Protein AF-A0A7V8QHH5-F1 (afdb_monomer_lite)

Sequence (275 aa):
MIPKSGTSSRGKEYTSGHFNGEALGFSLLLITAFALVFVIGILLLYMTIFWAPISRDQELWAQFGDFFGGTVNPVLTFLTLVALMITISIQSKELSHTTDEMRDARIAQQQQLQELQAQREAQNTREKRSLTIDMLDRWTSAQMRAHRTTAWDYLYARLLSYESSHRATVNLDVFRREEKKTFEHFAEVCHFFSDVNKLLDEDLIDHQLFQTLFRDSVYPWFRLFEDINVGDVPSAGQPAQREYEERVKRWYETKVFSLKKHFKVDPLDLSQTRT

Structure (mmCIF, N/CA/C/O backbone):
data_AF-A0A7V8QHH5-F1
#
_entry.id   AF-A0A7V8QHH5-F1
#
loop_
_atom_site.group_PDB
_atom_site.id
_atom_site.type_symbol
_atom_site.label_atom_id
_atom_site.label_alt_id
_atom_site.label_comp_id
_atom_site.label_asym_id
_atom_site.label_entity_id
_atom_site.label_seq_id
_atom_site.pdbx_PDB_ins_code
_atom_site.Cartn_x
_atom_site.Cartn_y
_atom_site.Cartn_z
_atom_site.occupancy
_atom_site.B_iso_or_equiv
_atom_site.auth_seq_id
_atom_site.auth_comp_id
_atom_site.auth_asym_id
_atom_site.auth_atom_id
_atom_site.pdbx_PDB_model_num
ATOM 1 N N . MET A 1 1 ? -25.209 -13.415 -7.576 1.00 38.84 1 MET A N 1
ATOM 2 C CA . MET A 1 1 ? -26.146 -14.112 -6.669 1.00 38.84 1 MET A CA 1
ATOM 3 C C . MET A 1 1 ? -25.366 -14.529 -5.435 1.00 38.84 1 MET A C 1
ATOM 5 O O . MET A 1 1 ? -24.538 -15.419 -5.534 1.00 38.84 1 MET A O 1
ATOM 9 N N . ILE A 1 2 ? -25.556 -13.827 -4.319 1.00 37.50 2 ILE A N 1
ATOM 10 C CA . ILE A 1 2 ? -24.958 -14.138 -3.012 1.00 37.50 2 ILE A CA 1
ATOM 11 C C . ILE A 1 2 ? -26.145 -14.440 -2.086 1.00 37.50 2 ILE A C 1
ATOM 13 O O . ILE A 1 2 ? -27.116 -13.675 -2.121 1.00 37.50 2 ILE A O 1
ATOM 17 N N . PRO A 1 3 ? -26.148 -15.551 -1.331 1.00 39.12 3 PRO A N 1
ATOM 18 C CA . PRO A 1 3 ? -27.303 -15.925 -0.532 1.00 39.12 3 PRO A CA 1
ATOM 19 C C . PRO A 1 3 ? -27.450 -14.971 0.659 1.00 39.12 3 PRO A C 1
ATOM 21 O O . PRO A 1 3 ? -26.501 -14.714 1.396 1.00 39.12 3 PRO A O 1
ATOM 24 N N . LYS A 1 4 ? -28.668 -14.453 0.848 1.00 45.97 4 LYS A N 1
ATOM 25 C CA . LYS A 1 4 ? -29.084 -13.755 2.067 1.00 45.97 4 LYS A CA 1
ATOM 26 C C . LYS A 1 4 ? -29.167 -14.779 3.202 1.00 45.97 4 LYS A C 1
ATOM 28 O O . LYS A 1 4 ? -30.157 -15.500 3.296 1.00 45.97 4 LYS A O 1
ATOM 33 N N . SER A 1 5 ? -28.168 -14.837 4.078 1.00 39.34 5 SER A N 1
ATOM 34 C CA . SER A 1 5 ? -28.324 -15.487 5.382 1.00 39.34 5 SER A CA 1
ATOM 35 C C . SER A 1 5 ? -29.074 -14.535 6.308 1.00 39.34 5 SER A C 1
ATOM 37 O O . SER A 1 5 ? -28.490 -13.715 7.013 1.00 39.34 5 SER A O 1
ATOM 39 N N . GLY A 1 6 ? -30.401 -14.627 6.260 1.00 43.97 6 GLY A N 1
ATOM 40 C CA . GLY A 1 6 ? -31.269 -14.118 7.308 1.00 43.97 6 GLY A CA 1
ATOM 41 C C . GLY A 1 6 ? -31.090 -14.964 8.562 1.00 43.97 6 GLY A C 1
ATOM 42 O O . GLY A 1 6 ? -31.781 -15.960 8.744 1.00 43.97 6 GLY A O 1
ATOM 43 N N . THR A 1 7 ? -30.174 -14.567 9.437 1.00 40.41 7 THR A N 1
ATOM 44 C CA . THR A 1 7 ? -30.215 -14.981 10.837 1.00 40.41 7 THR A CA 1
ATOM 45 C C . THR A 1 7 ? -30.989 -13.916 11.589 1.00 40.41 7 THR A C 1
ATOM 47 O O . THR A 1 7 ? -30.451 -12.884 11.983 1.00 40.41 7 THR A O 1
ATOM 50 N N . SER A 1 8 ? -32.287 -14.174 11.738 1.00 43.47 8 SER A N 1
ATOM 51 C CA . SER A 1 8 ? -33.130 -13.553 12.750 1.00 43.47 8 SER A CA 1
ATOM 52 C C . SER A 1 8 ? -32.525 -13.882 14.118 1.00 43.47 8 SER A C 1
ATOM 54 O O . SER A 1 8 ? -32.828 -14.914 14.717 1.00 43.47 8 SER A O 1
ATOM 56 N N . SER A 1 9 ? -31.622 -13.029 14.609 1.00 39.50 9 SER A N 1
ATOM 57 C CA . SER A 1 9 ? -31.386 -12.936 16.041 1.00 39.50 9 SER A CA 1
ATOM 58 C C . SER A 1 9 ? -32.635 -12.281 16.606 1.00 39.50 9 SER A C 1
ATOM 60 O O . SER A 1 9 ? -32.830 -11.069 16.582 1.00 39.50 9 SER A O 1
ATOM 62 N N . ARG A 1 10 ? -33.552 -13.141 17.044 1.00 39.31 10 ARG A N 1
ATOM 63 C CA . ARG A 1 10 ? -34.641 -12.804 17.947 1.00 39.31 10 ARG A CA 1
ATOM 64 C C . ARG A 1 10 ? -33.972 -12.240 19.199 1.00 39.31 10 ARG A C 1
ATOM 66 O O . ARG A 1 10 ? -33.614 -12.990 20.106 1.00 39.31 10 ARG A O 1
ATOM 73 N N . GLY A 1 11 ? -33.685 -10.938 19.167 1.00 35.66 11 GLY A N 1
ATOM 74 C CA . GLY A 1 11 ? -33.259 -10.177 20.322 1.00 35.66 11 GLY A CA 1
ATOM 75 C C . GLY A 1 11 ? -34.271 -10.497 21.396 1.00 35.66 11 GLY A C 1
ATOM 76 O O . GLY A 1 11 ? -35.469 -10.293 21.204 1.00 35.66 11 GLY A O 1
ATOM 77 N N . LYS A 1 12 ? -33.802 -11.132 22.468 1.00 39.81 12 LYS A N 1
ATOM 78 C CA . LYS A 1 12 ? -34.592 -11.230 23.681 1.00 39.81 12 LYS A CA 1
ATOM 79 C C . LYS A 1 12 ? -35.011 -9.795 23.963 1.00 39.81 12 LYS A C 1
ATOM 81 O O . LYS A 1 12 ? -34.139 -8.938 24.092 1.00 39.81 12 LYS A O 1
ATOM 86 N N . GLU A 1 13 ? -36.313 -9.531 23.963 1.00 34.44 13 GLU A N 1
ATOM 87 C CA . GLU A 1 13 ? -36.858 -8.369 24.644 1.00 34.44 13 GLU A CA 1
ATOM 88 C C . GLU A 1 13 ? -36.379 -8.506 26.085 1.00 34.44 13 GLU A C 1
ATOM 90 O O . GLU A 1 13 ? -36.984 -9.176 26.921 1.00 34.44 13 GLU A O 1
ATOM 95 N N . TYR A 1 14 ? -35.207 -7.940 26.356 1.00 39.34 14 TYR A N 1
ATOM 96 C CA . TYR A 1 14 ? -34.902 -7.444 27.668 1.00 39.34 14 TYR A CA 1
ATOM 97 C C . TYR A 1 14 ? -36.002 -6.429 27.880 1.00 39.34 14 TYR A C 1
ATOM 99 O O . TYR A 1 14 ? -35.994 -5.369 27.259 1.00 39.34 14 TYR A O 1
ATOM 107 N N . THR A 1 15 ? -37.010 -6.818 28.659 1.00 42.44 15 THR A N 1
ATOM 108 C CA . THR A 1 15 ? -37.918 -5.879 29.288 1.00 42.44 15 THR A CA 1
ATOM 109 C C . THR A 1 15 ? -37.001 -4.884 29.969 1.00 42.44 15 THR A C 1
ATOM 111 O O . THR A 1 15 ? -36.443 -5.172 31.031 1.00 42.44 15 THR A O 1
ATOM 114 N N . SER A 1 16 ? -36.742 -3.773 29.284 1.00 40.69 16 SER A N 1
ATOM 115 C CA . SER A 1 16 ? -36.128 -2.605 29.853 1.00 40.69 16 SER A CA 1
ATOM 116 C C . SER A 1 16 ? -37.065 -2.268 30.992 1.00 40.69 16 SER A C 1
ATOM 118 O O . SER A 1 16 ? -38.162 -1.745 30.802 1.00 40.69 16 SER A O 1
ATOM 120 N N . GLY A 1 17 ? -36.679 -2.678 32.200 1.00 46.09 17 GLY A N 1
ATOM 121 C CA . GLY A 1 17 ? -37.164 -2.036 33.399 1.00 46.09 17 GLY A CA 1
ATOM 122 C C . GLY A 1 17 ? -36.668 -0.616 33.255 1.00 46.09 17 GLY A C 1
ATOM 123 O O . GLY A 1 17 ? -35.554 -0.327 33.679 1.00 46.09 17 GLY A O 1
ATOM 124 N N . HIS A 1 18 ? -37.432 0.196 32.518 1.00 47.06 18 HIS A N 1
ATOM 125 C CA . HIS A 1 18 ? -37.169 1.596 32.291 1.00 47.06 18 HIS A CA 1
ATOM 126 C C . HIS A 1 18 ? -37.005 2.166 33.684 1.00 47.06 18 HIS A C 1
ATOM 128 O O . HIS A 1 18 ? -37.934 2.182 34.497 1.00 47.06 18 HIS A O 1
ATOM 134 N N . PHE A 1 19 ? -35.753 2.456 34.000 1.00 57.47 19 PHE A N 1
ATOM 135 C CA . PHE A 1 19 ? -35.379 2.877 35.318 1.00 57.47 19 PHE A CA 1
ATOM 136 C C . PHE A 1 19 ? -35.809 4.327 35.424 1.00 57.47 19 PHE A C 1
ATOM 138 O O . PHE A 1 19 ? -35.142 5.244 34.951 1.00 57.47 19 PHE A O 1
ATOM 145 N N . ASN A 1 20 ? -36.998 4.523 35.974 1.00 59.94 20 ASN A N 1
ATOM 146 C CA . ASN A 1 20 ? -37.513 5.847 36.225 1.00 59.94 20 ASN A CA 1
ATOM 147 C C . ASN A 1 20 ? -36.723 6.372 37.426 1.00 59.94 20 ASN A C 1
ATOM 149 O O . ASN A 1 20 ? -36.975 5.948 38.553 1.00 59.94 20 ASN A O 1
ATOM 153 N N . GLY A 1 21 ? -35.782 7.297 37.218 1.00 63.44 21 GLY A N 1
ATOM 154 C CA . GLY A 1 21 ? -35.183 8.060 38.326 1.00 63.44 21 GLY A CA 1
ATOM 155 C C . GLY A 1 21 ? -36.263 8.685 39.224 1.00 63.44 21 GLY A C 1
ATOM 156 O O . GLY A 1 21 ? -36.090 8.811 40.434 1.00 63.44 21 GLY A O 1
ATOM 157 N N . GLU A 1 22 ? -37.439 8.935 38.645 1.00 66.50 22 GLU A N 1
ATOM 158 C CA . GLU A 1 22 ? -38.668 9.293 39.347 1.00 66.50 22 GLU A CA 1
ATOM 159 C C . GLU A 1 22 ? -39.158 8.217 40.326 1.00 66.50 22 GLU A C 1
ATOM 161 O O . GLU A 1 22 ? -39.576 8.557 41.424 1.00 66.50 22 GLU A O 1
ATOM 166 N N . ALA A 1 23 ? -39.069 6.925 39.999 1.00 71.25 23 ALA A N 1
ATOM 167 C CA . ALA A 1 23 ? -39.462 5.836 40.896 1.00 71.25 23 ALA A CA 1
ATOM 168 C C . ALA A 1 23 ? -38.490 5.663 42.072 1.00 71.25 23 ALA A C 1
ATOM 170 O O . ALA A 1 23 ? -38.922 5.312 43.172 1.00 71.25 23 ALA A O 1
ATOM 171 N N . LEU A 1 24 ? -37.195 5.937 41.876 1.00 74.31 24 LEU A N 1
ATOM 172 C CA . LEU A 1 24 ? -36.217 5.954 42.968 1.00 74.31 24 LEU A CA 1
ATOM 173 C C . LEU A 1 24 ? -36.444 7.159 43.883 1.00 74.31 24 LEU A C 1
ATOM 175 O O . LEU A 1 24 ? -36.524 6.992 45.099 1.00 74.31 24 LEU A O 1
ATOM 179 N N . GLY A 1 25 ? -36.634 8.347 43.300 1.00 78.88 25 GLY A N 1
ATOM 180 C CA . GLY A 1 25 ? -37.021 9.546 44.041 1.00 78.88 25 GLY A CA 1
ATOM 181 C C . GLY A 1 25 ? -38.326 9.344 44.812 1.00 78.88 25 GLY A C 1
ATOM 182 O O . GLY A 1 25 ? -38.403 9.683 45.988 1.00 78.88 25 GLY A O 1
ATOM 183 N N . PHE A 1 26 ? -39.317 8.700 44.194 1.00 82.94 26 PHE A N 1
ATOM 184 C CA . PHE A 1 26 ? -40.595 8.362 44.815 1.00 82.94 26 PHE A CA 1
ATOM 185 C C . PHE A 1 26 ? -40.441 7.344 45.952 1.00 82.94 26 PHE A C 1
ATOM 187 O O . PHE A 1 26 ? -40.999 7.539 47.026 1.00 82.94 26 PHE A O 1
ATOM 194 N N . SER A 1 27 ? -39.640 6.292 45.763 1.00 82.00 27 SER A N 1
ATOM 195 C CA . SER A 1 27 ? -39.392 5.278 46.798 1.00 82.00 27 SER A CA 1
ATOM 196 C C . SER A 1 27 ? -38.665 5.868 48.007 1.00 82.00 27 SER A C 1
ATOM 198 O O . SER A 1 27 ? -39.045 5.598 49.146 1.00 82.00 27 SER A O 1
ATOM 200 N N . LEU A 1 28 ? -37.660 6.719 47.778 1.00 83.19 28 LEU A N 1
ATOM 201 C CA . LEU A 1 28 ? -36.977 7.436 48.855 1.00 83.19 28 LEU A CA 1
ATOM 202 C C . LEU A 1 28 ? -37.920 8.422 49.554 1.00 83.19 28 LEU A C 1
ATOM 204 O O . LEU A 1 28 ? -37.955 8.445 50.780 1.00 83.19 28 LEU A O 1
ATOM 208 N N . LEU A 1 29 ? -38.740 9.163 48.801 1.00 86.62 29 LEU A N 1
ATOM 209 C CA . LEU A 1 29 ? -39.737 10.086 49.350 1.00 86.62 29 LEU A CA 1
ATOM 210 C C . LEU A 1 29 ? -40.752 9.356 50.235 1.00 86.62 29 LEU A C 1
ATOM 212 O O . LEU A 1 29 ? -41.059 9.837 51.323 1.00 86.62 29 LEU A O 1
ATOM 216 N N . LEU A 1 30 ? -41.228 8.178 49.821 1.00 87.06 30 LEU A N 1
ATOM 217 C CA . LEU A 1 30 ? -42.121 7.345 50.628 1.00 87.06 30 LEU A CA 1
ATOM 218 C C . LEU A 1 30 ? -41.457 6.871 51.926 1.00 87.06 30 LEU A C 1
ATOM 220 O O . LEU A 1 30 ? -42.086 6.934 52.981 1.00 87.06 30 LEU A O 1
ATOM 224 N N . ILE A 1 31 ? -40.191 6.441 51.875 1.00 85.62 31 ILE A N 1
ATOM 225 C CA . ILE A 1 31 ? -39.430 6.039 53.069 1.00 85.62 31 ILE A CA 1
ATOM 226 C C . ILE A 1 31 ? -39.262 7.230 54.023 1.00 85.62 31 ILE A C 1
ATOM 228 O O . ILE A 1 31 ? -39.480 7.091 55.227 1.00 85.62 31 ILE A O 1
ATOM 232 N N . THR A 1 32 ? -38.927 8.412 53.499 1.00 85.56 32 THR A N 1
ATOM 233 C CA . THR A 1 32 ? -38.792 9.640 54.296 1.00 85.56 32 THR A CA 1
ATOM 234 C C . THR A 1 32 ? -40.127 10.077 54.900 1.00 85.56 32 THR A C 1
ATOM 236 O O . THR A 1 32 ? -40.182 10.419 56.081 1.00 85.56 32 THR A O 1
ATOM 239 N N . ALA A 1 33 ? -41.218 10.028 54.132 1.00 88.12 33 ALA A N 1
ATOM 240 C CA . ALA A 1 33 ? -42.556 10.357 54.615 1.00 88.12 33 ALA A CA 1
ATOM 241 C C . ALA A 1 33 ? -43.012 9.383 55.711 1.00 88.12 33 ALA A C 1
ATOM 243 O O . ALA A 1 33 ? -43.524 9.814 56.743 1.00 88.12 33 ALA A O 1
ATOM 244 N N . PHE A 1 34 ? -42.768 8.083 55.530 1.00 87.81 34 PHE A N 1
ATOM 245 C CA . PHE A 1 34 ? -43.053 7.069 56.541 1.00 87.81 34 PHE A CA 1
ATOM 246 C C . PHE A 1 34 ? -42.253 7.304 57.828 1.00 87.81 34 PHE A C 1
ATOM 248 O O . PHE A 1 34 ? -42.829 7.283 58.914 1.00 87.81 34 PHE A O 1
ATOM 255 N N . ALA A 1 35 ? -40.952 7.594 57.717 1.00 85.25 35 ALA A N 1
ATOM 256 C CA . ALA A 1 35 ? -40.110 7.927 58.864 1.00 85.25 35 ALA A CA 1
ATOM 257 C C . ALA A 1 35 ? -40.653 9.143 59.635 1.00 85.25 35 ALA A C 1
ATOM 259 O O . ALA A 1 35 ? -40.742 9.109 60.861 1.00 85.25 35 ALA A O 1
ATOM 260 N N . LEU A 1 36 ? -41.074 10.192 58.921 1.00 86.75 36 LEU A N 1
ATOM 261 C CA . LEU A 1 36 ? -41.639 11.400 59.520 1.00 86.75 36 LEU A CA 1
ATOM 262 C C . LEU A 1 36 ? -42.960 11.110 60.250 1.00 86.75 36 LEU A C 1
ATOM 264 O O . LEU A 1 36 ? -43.135 11.528 61.393 1.00 86.75 36 LEU A O 1
ATOM 268 N N . VAL A 1 37 ? -43.869 10.360 59.619 1.00 89.62 37 VAL A N 1
ATOM 269 C CA . VAL A 1 37 ? -45.151 9.957 60.220 1.00 89.62 37 VAL A CA 1
ATOM 270 C C . VAL A 1 37 ? -44.927 9.096 61.460 1.00 89.62 37 VAL A C 1
ATOM 272 O O . VAL A 1 37 ? -45.590 9.305 62.473 1.00 89.62 37 VAL A O 1
ATOM 275 N N . PHE A 1 38 ? -43.975 8.164 61.412 1.00 85.44 38 PHE A N 1
ATOM 276 C CA . PHE A 1 38 ? -43.632 7.311 62.546 1.00 85.44 38 PHE A CA 1
ATOM 277 C C . PHE A 1 38 ? -43.101 8.125 63.734 1.00 85.44 38 PHE A C 1
ATOM 279 O O . PHE A 1 38 ? -43.565 7.953 64.861 1.00 85.44 38 PHE A O 1
ATOM 286 N N . VAL A 1 39 ? -42.191 9.070 63.479 1.00 85.94 39 VAL A N 1
ATOM 287 C CA . VAL A 1 39 ? -41.654 9.976 64.504 1.00 85.94 39 VAL A CA 1
ATOM 288 C C . VAL A 1 39 ? -42.752 10.848 65.117 1.00 85.94 39 VAL A C 1
ATOM 290 O O . VAL A 1 39 ? -42.863 10.927 66.341 1.00 85.94 39 VAL A O 1
ATOM 293 N N . ILE A 1 40 ? -43.599 11.463 64.286 1.00 86.62 40 ILE A N 1
ATOM 294 C CA . ILE A 1 40 ? -44.742 12.267 64.746 1.00 86.62 40 ILE A CA 1
ATOM 295 C C . ILE A 1 40 ? -45.715 11.402 65.557 1.00 86.62 40 ILE A C 1
ATOM 297 O O . ILE A 1 40 ? -46.207 11.845 66.591 1.00 86.62 40 ILE A O 1
ATOM 301 N N . GLY A 1 41 ? -45.959 10.160 65.136 1.00 85.75 41 GLY A N 1
ATOM 302 C CA . GLY A 1 41 ? -46.813 9.208 65.843 1.00 85.75 41 GLY A CA 1
ATOM 303 C C . GLY A 1 41 ? -46.313 8.892 67.253 1.00 85.75 41 GLY A C 1
ATOM 304 O O . GLY A 1 41 ? -47.104 8.928 68.193 1.00 85.75 41 GLY A O 1
ATOM 305 N N . ILE A 1 42 ? -45.007 8.657 67.426 1.00 83.50 42 ILE A N 1
ATOM 306 C CA . ILE A 1 42 ? -44.398 8.454 68.753 1.00 83.50 42 ILE A CA 1
ATOM 307 C C . ILE A 1 42 ? -44.535 9.723 69.607 1.00 83.50 42 ILE A C 1
ATOM 309 O O . ILE A 1 42 ? -44.923 9.627 70.771 1.00 83.50 42 ILE A O 1
ATOM 313 N N . LEU A 1 43 ? -44.282 10.910 69.041 1.00 82.12 43 LEU A N 1
ATOM 314 C CA . LEU A 1 43 ? -44.436 12.180 69.763 1.00 82.12 43 LEU A CA 1
ATOM 315 C C . LEU A 1 43 ? -45.879 12.410 70.229 1.00 82.12 43 LEU A C 1
ATOM 317 O O . LEU A 1 43 ? -46.101 12.770 71.383 1.00 82.12 43 LEU A O 1
ATOM 321 N N . LEU A 1 44 ? -46.862 12.181 69.356 1.00 84.06 44 LEU A N 1
ATOM 322 C CA . LEU A 1 44 ? -48.279 12.324 69.689 1.00 84.06 44 LEU A CA 1
ATOM 323 C C . LEU A 1 44 ? -48.711 11.305 70.745 1.00 84.06 44 LEU A C 1
ATOM 325 O O . LEU A 1 44 ? -49.367 11.681 71.714 1.00 84.06 44 LEU A O 1
ATOM 329 N N . LEU A 1 45 ? -48.302 10.040 70.605 1.00 82.50 45 LEU A N 1
ATOM 330 C CA . LEU A 1 45 ? -48.592 8.996 71.586 1.00 82.50 45 LEU A CA 1
ATOM 331 C C . LEU A 1 45 ? -48.036 9.371 72.966 1.00 82.50 45 LEU A C 1
ATOM 333 O O . LEU A 1 45 ? -48.765 9.324 73.957 1.00 82.50 45 LEU A O 1
ATOM 337 N N . TYR A 1 46 ? -46.782 9.824 73.022 1.00 78.56 46 TYR A N 1
ATOM 338 C CA . TYR A 1 46 ? -46.158 10.302 74.253 1.00 78.56 46 TYR A CA 1
ATOM 339 C C . TYR A 1 46 ? -46.952 11.458 74.887 1.00 78.56 46 TYR A C 1
ATOM 341 O O . TYR A 1 46 ? -47.284 11.398 76.070 1.00 78.56 46 TYR A O 1
ATOM 349 N N . MET A 1 47 ? -47.346 12.465 74.096 1.00 78.31 47 MET A N 1
ATOM 350 C CA . MET A 1 47 ? -48.141 13.609 74.572 1.00 78.31 47 MET A CA 1
ATOM 351 C C . MET A 1 47 ? -49.531 13.208 75.090 1.00 78.31 47 MET A C 1
ATOM 353 O O . MET A 1 47 ? -50.024 13.814 76.039 1.00 78.31 47 MET A O 1
ATOM 357 N N . THR A 1 48 ? -50.169 12.193 74.495 1.00 77.62 48 THR A N 1
ATOM 358 C CA . THR A 1 48 ? -51.487 11.708 74.950 1.00 77.62 48 THR A CA 1
ATOM 359 C C . THR A 1 48 ? -51.430 10.914 76.253 1.00 77.62 48 THR A C 1
ATOM 361 O O . THR A 1 48 ? -52.375 10.972 77.035 1.00 77.62 48 THR A O 1
ATOM 364 N N . ILE A 1 49 ? -50.338 10.185 76.500 1.00 77.00 49 ILE A N 1
ATOM 365 C CA . ILE A 1 49 ? -50.179 9.346 77.698 1.00 77.00 49 ILE A CA 1
ATOM 366 C C . ILE A 1 49 ? -49.647 10.169 78.883 1.00 77.00 49 ILE A C 1
ATOM 368 O O . ILE A 1 49 ? -50.068 9.949 80.016 1.00 77.00 49 ILE A O 1
ATOM 372 N N . PHE A 1 50 ? -48.759 11.137 78.632 1.00 70.62 50 PHE A N 1
ATOM 373 C CA . PHE A 1 50 ? -48.019 11.879 79.663 1.00 70.62 50 PHE A CA 1
ATOM 374 C C . PHE A 1 50 ? -48.355 13.379 79.702 1.00 70.62 50 PHE A C 1
ATOM 376 O O . PHE A 1 50 ? -47.470 14.207 79.913 1.00 70.62 50 PHE A O 1
ATOM 383 N N . TRP A 1 51 ? -49.619 13.755 79.486 1.00 62.09 51 TRP A N 1
ATOM 384 C CA . TRP A 1 51 ? -50.045 15.160 79.456 1.00 62.09 51 TRP A CA 1
ATOM 385 C C . TRP A 1 51 ? -49.652 15.921 80.740 1.00 62.09 51 TRP A C 1
ATOM 387 O O . TRP A 1 51 ? -50.245 15.724 81.802 1.00 62.09 51 TRP A O 1
ATOM 397 N N . ALA A 1 52 ? -48.664 16.816 80.640 1.00 62.59 52 ALA A N 1
ATOM 398 C CA . ALA A 1 52 ? -48.121 17.599 81.751 1.00 62.59 52 ALA A CA 1
ATOM 399 C C . ALA A 1 52 ? -47.736 19.027 81.299 1.00 62.59 52 ALA A C 1
ATOM 401 O O . ALA A 1 52 ? -47.393 19.227 80.131 1.00 62.59 52 ALA A O 1
ATOM 402 N N . PRO A 1 53 ? -47.777 20.044 82.189 1.00 65.19 53 PRO A N 1
ATOM 403 C CA . PRO A 1 53 ? -47.242 21.372 81.886 1.00 65.19 53 PRO A CA 1
ATOM 404 C C . PRO A 1 53 ? -45.733 21.300 81.605 1.00 65.19 53 PRO A C 1
ATOM 406 O O . PRO A 1 53 ? -45.035 20.470 82.185 1.00 65.19 53 PRO A O 1
ATOM 409 N N . ILE A 1 54 ? -45.228 22.184 80.734 1.00 68.12 54 ILE A N 1
ATOM 410 C CA . ILE A 1 54 ? -43.804 22.256 80.356 1.00 68.12 54 ILE A CA 1
ATOM 411 C C . ILE A 1 54 ? -42.942 22.317 81.625 1.00 68.12 54 ILE A C 1
ATOM 413 O O . ILE A 1 54 ? -42.943 23.323 82.340 1.00 68.12 54 ILE A O 1
ATOM 417 N N . SER A 1 55 ? -42.216 21.231 81.903 1.00 71.44 55 SER A N 1
ATOM 418 C CA . SER A 1 55 ? -41.344 21.142 83.071 1.00 71.44 55 SER A CA 1
ATOM 419 C C . SER A 1 55 ? -40.106 22.017 82.878 1.00 71.44 55 SER A C 1
ATOM 421 O O . SER A 1 55 ? -39.510 22.040 81.798 1.00 71.44 55 SER A O 1
ATOM 423 N N . ARG A 1 56 ? -39.700 22.733 83.933 1.00 75.25 56 ARG A N 1
ATOM 424 C CA . ARG A 1 56 ? -38.403 23.435 83.993 1.00 75.25 56 ARG A CA 1
ATOM 425 C C . ARG A 1 56 ? -37.263 22.522 84.456 1.00 75.25 56 ARG A C 1
ATOM 427 O O . ARG A 1 56 ? -36.120 22.965 84.487 1.00 75.25 56 ARG A O 1
ATOM 434 N N . ASP A 1 57 ? -37.581 21.283 84.824 1.00 80.31 57 ASP A N 1
ATOM 435 C CA . ASP A 1 57 ? -36.615 20.284 85.261 1.00 80.31 57 ASP A CA 1
ATOM 436 C C . ASP A 1 57 ? -35.893 19.669 84.056 1.00 80.31 57 ASP A C 1
ATOM 438 O O . ASP A 1 57 ? -36.518 19.049 83.191 1.00 80.31 57 ASP A O 1
ATOM 442 N N . GLN A 1 58 ? -34.576 19.860 83.992 1.00 78.81 58 GLN A N 1
ATOM 443 C CA . GLN A 1 58 ? -33.732 19.314 82.930 1.00 78.81 58 GLN A CA 1
ATOM 444 C C . GLN A 1 58 ? -33.662 17.783 82.956 1.00 78.81 58 GLN A C 1
ATOM 446 O O . GLN A 1 58 ? -33.494 17.182 81.896 1.00 78.81 58 GLN A O 1
ATOM 451 N N . GLU A 1 59 ? -33.820 17.143 84.117 1.00 81.62 59 GLU A N 1
ATOM 452 C CA . GLU A 1 59 ? -33.734 15.683 84.237 1.00 81.62 59 GLU A CA 1
ATOM 453 C C . GLU A 1 59 ? -34.893 14.989 83.503 1.00 81.62 59 GLU A C 1
ATOM 455 O O . GLU A 1 59 ? -34.697 13.989 82.811 1.00 81.62 59 GLU A O 1
ATOM 460 N N . LEU A 1 60 ? -36.089 15.586 83.542 1.00 78.38 60 LEU A N 1
ATOM 461 C CA . LEU A 1 60 ? -37.272 15.083 82.838 1.00 78.38 60 LEU A CA 1
ATOM 462 C C . LEU A 1 60 ? -37.114 15.163 81.308 1.00 78.38 60 LEU A C 1
ATOM 464 O O . LEU A 1 60 ? -37.552 14.273 80.577 1.00 78.38 60 LEU A O 1
ATOM 468 N N . TRP A 1 61 ? -36.451 16.217 80.818 1.00 80.19 61 TRP A N 1
ATOM 469 C CA . TRP A 1 61 ? -36.111 16.362 79.399 1.00 80.19 61 TRP A CA 1
ATOM 470 C C . TRP A 1 61 ? -35.039 15.366 78.953 1.00 80.19 61 TRP A C 1
ATOM 472 O O . TRP A 1 61 ? -35.113 14.874 77.826 1.00 80.19 61 TRP A O 1
ATOM 482 N N . ALA A 1 62 ? -34.081 15.037 79.826 1.00 80.62 62 ALA A N 1
ATOM 483 C CA . ALA A 1 62 ? -33.079 14.009 79.556 1.00 80.62 62 ALA A CA 1
ATOM 484 C C . ALA A 1 62 ? -33.726 12.620 79.418 1.00 80.62 62 ALA A C 1
ATOM 486 O O . ALA A 1 62 ? -33.526 11.957 78.405 1.00 80.62 62 ALA A O 1
ATOM 487 N N . GLN A 1 63 ? -34.600 12.231 80.353 1.00 81.44 63 GLN A N 1
ATOM 488 C CA . GLN A 1 63 ? -35.314 10.944 80.301 1.00 81.44 63 GLN A CA 1
ATOM 489 C C . GLN A 1 63 ? -36.242 10.824 79.077 1.00 81.44 63 GLN A C 1
ATOM 491 O O . GLN A 1 63 ? -36.336 9.760 78.461 1.00 81.44 63 GLN A O 1
ATOM 496 N N . PHE A 1 64 ? -36.903 11.918 78.677 1.00 80.62 64 PHE A N 1
ATOM 497 C CA . PHE A 1 64 ? -37.666 11.965 77.425 1.00 80.62 64 PHE A CA 1
ATOM 498 C C . PHE A 1 64 ? -36.765 11.762 76.201 1.00 80.62 64 PHE A C 1
ATOM 500 O O . PHE A 1 64 ? -37.089 10.968 75.313 1.00 80.62 64 PHE A O 1
ATOM 507 N N . GLY A 1 65 ? -35.627 12.461 76.166 1.00 79.19 65 GLY A N 1
ATOM 508 C CA . GLY A 1 65 ? -34.616 12.313 75.124 1.00 79.19 65 GLY A CA 1
ATOM 509 C C . GLY A 1 65 ? -34.095 10.880 75.015 1.00 79.19 65 GLY A C 1
ATOM 510 O O . GLY A 1 65 ? -33.948 10.384 73.900 1.00 79.19 65 GLY A O 1
ATOM 511 N N . ASP A 1 66 ? -33.910 10.189 76.141 1.00 82.12 66 ASP A N 1
ATOM 512 C CA . ASP A 1 66 ? -33.465 8.793 76.185 1.00 82.12 66 ASP A CA 1
ATOM 513 C C . ASP A 1 66 ? -34.519 7.820 75.633 1.00 82.12 66 ASP A C 1
ATOM 515 O O . ASP A 1 66 ? -34.187 6.938 74.842 1.00 82.12 66 ASP A O 1
ATOM 519 N N . PHE A 1 67 ? -35.802 7.988 75.972 1.00 80.81 67 PHE A N 1
ATOM 520 C CA . PHE A 1 67 ? -36.886 7.164 75.414 1.00 80.81 67 PHE A CA 1
ATOM 521 C C . PHE A 1 67 ? -37.075 7.400 73.909 1.00 80.81 67 PHE A C 1
ATOM 523 O O . PHE A 1 67 ? -37.177 6.453 73.116 1.00 80.81 67 PHE A O 1
ATOM 530 N N . PHE A 1 68 ? -37.105 8.674 73.511 1.00 81.31 68 PHE A N 1
ATOM 531 C CA . PHE A 1 68 ? -37.275 9.075 72.122 1.00 81.31 68 PHE A CA 1
ATOM 532 C C . PHE A 1 68 ? -36.079 8.623 71.282 1.00 81.31 68 PHE A C 1
ATOM 534 O O . PHE A 1 68 ? -36.256 7.936 70.280 1.00 81.31 68 PHE A O 1
ATOM 541 N N . GLY A 1 69 ? -34.859 8.917 71.732 1.00 80.50 69 GLY A N 1
ATOM 542 C CA . GLY A 1 69 ? -33.622 8.474 71.098 1.00 80.50 69 GLY A CA 1
ATOM 543 C C . GLY A 1 69 ? -33.500 6.952 71.062 1.00 80.50 69 GLY A C 1
ATOM 544 O O . GLY A 1 69 ? -33.145 6.399 70.024 1.00 80.50 69 GLY A O 1
ATOM 545 N N . GLY A 1 70 ? -33.870 6.261 72.142 1.00 80.75 70 GLY A N 1
ATOM 546 C CA . GLY A 1 70 ? -33.825 4.801 72.247 1.00 80.75 70 GLY A CA 1
ATOM 547 C C . GLY A 1 70 ? -34.790 4.067 71.312 1.00 80.75 70 GLY A C 1
ATOM 548 O O . GLY A 1 70 ? -34.494 2.949 70.899 1.00 80.75 70 GLY A O 1
ATOM 549 N N . THR A 1 71 ? -35.905 4.694 70.921 1.00 81.25 71 THR A N 1
ATOM 550 C CA . THR A 1 71 ? -36.918 4.082 70.037 1.00 81.25 71 THR A CA 1
ATOM 551 C C . THR A 1 71 ? -36.793 4.558 68.588 1.00 81.25 71 THR A C 1
ATOM 553 O O . THR A 1 71 ? -36.901 3.765 67.651 1.00 81.25 71 THR A O 1
ATOM 556 N N . VAL A 1 72 ? -36.533 5.851 68.381 1.00 84.12 72 VAL A N 1
ATOM 557 C CA . VAL A 1 72 ? -36.475 6.473 67.051 1.00 84.12 72 VAL A CA 1
ATOM 558 C C . VAL A 1 72 ? -35.155 6.171 66.346 1.00 84.12 72 VAL A C 1
ATOM 560 O O . VAL A 1 72 ? -35.179 5.851 65.156 1.00 84.12 72 VAL A O 1
ATOM 563 N N . ASN A 1 73 ? -34.009 6.199 67.042 1.00 83.25 73 ASN A N 1
ATOM 564 C CA . ASN A 1 73 ? -32.717 5.960 66.382 1.00 83.25 73 ASN A CA 1
ATOM 565 C C . ASN A 1 73 ? -32.606 4.568 65.746 1.00 83.25 73 ASN A C 1
ATOM 567 O O . ASN A 1 73 ? -32.162 4.505 64.597 1.00 83.25 73 ASN A O 1
ATOM 571 N N . PRO A 1 74 ? -33.005 3.458 66.399 1.00 86.38 74 PRO A N 1
ATOM 572 C CA . PRO A 1 74 ? -32.942 2.139 65.768 1.00 86.38 74 PRO A CA 1
ATOM 573 C C . PRO A 1 74 ? -33.787 2.044 64.492 1.00 86.38 74 PRO A C 1
ATOM 575 O O . PRO A 1 74 ? -33.329 1.488 63.493 1.00 86.38 74 PRO A O 1
ATOM 578 N N . VAL A 1 75 ? -34.984 2.644 64.485 1.00 84.75 75 VAL A N 1
ATOM 579 C CA . VAL A 1 75 ? -35.872 2.648 63.312 1.00 84.75 75 VAL A CA 1
ATOM 580 C C . VAL A 1 75 ? -35.294 3.502 62.185 1.00 84.75 75 VAL A C 1
ATOM 582 O O . VAL A 1 75 ? -35.214 3.037 61.049 1.00 84.75 75 VAL A O 1
ATOM 585 N N . LEU A 1 76 ? -34.823 4.717 62.483 1.00 84.81 76 LEU A N 1
ATOM 586 C CA . LEU A 1 76 ? -34.191 5.578 61.479 1.00 84.81 76 LEU A CA 1
ATOM 587 C C . LEU A 1 76 ? -32.913 4.954 60.907 1.00 84.81 76 LEU A C 1
ATOM 589 O O . LEU A 1 76 ? -32.682 5.022 59.699 1.00 84.81 76 LEU A O 1
ATOM 593 N N . THR A 1 77 ? -32.107 4.300 61.745 1.00 89.31 77 THR A N 1
ATOM 59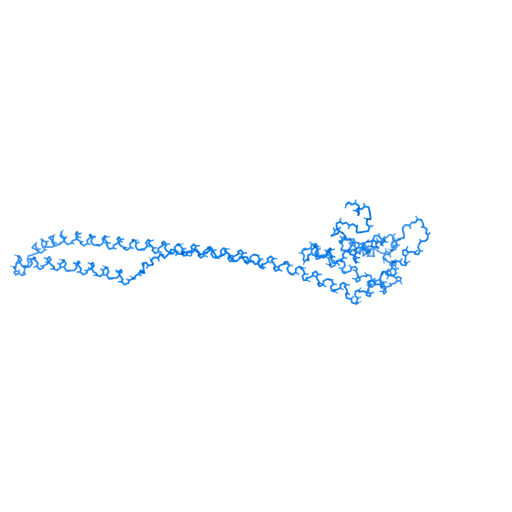4 C CA . THR A 1 77 ? -30.882 3.611 61.310 1.00 89.31 77 THR A CA 1
ATOM 595 C C . THR A 1 77 ? -31.212 2.444 60.380 1.00 89.31 77 THR A C 1
ATOM 597 O O . THR A 1 77 ? -30.573 2.287 59.340 1.00 89.31 77 THR A O 1
ATOM 600 N N . PHE A 1 78 ? -32.253 1.663 60.691 1.00 88.38 78 PHE A N 1
ATOM 601 C CA . PHE A 1 78 ? -32.721 0.587 59.816 1.00 88.38 78 PHE A CA 1
ATOM 602 C C . PHE A 1 78 ? -33.235 1.111 58.466 1.00 88.38 78 PHE A C 1
ATOM 604 O O . PHE A 1 78 ? -32.841 0.598 57.420 1.00 88.38 78 PHE A O 1
ATOM 611 N N . LEU A 1 79 ? -34.056 2.167 58.462 1.00 86.00 79 LEU A N 1
ATOM 612 C CA . LEU A 1 79 ? -34.542 2.784 57.220 1.00 86.00 79 LEU A CA 1
ATOM 613 C C . LEU A 1 79 ? -33.395 3.350 56.372 1.00 86.00 79 LEU A C 1
ATOM 615 O O . LEU A 1 79 ? -33.397 3.196 55.151 1.00 86.00 79 LEU A O 1
ATOM 619 N N . THR A 1 80 ? -32.386 3.940 57.017 1.00 89.50 80 THR A N 1
ATOM 620 C CA . THR A 1 80 ? -31.165 4.417 56.350 1.00 89.50 80 THR A CA 1
ATOM 621 C C . THR A 1 80 ? -30.413 3.263 55.685 1.00 89.50 80 THR A C 1
ATOM 623 O O . THR A 1 80 ? -30.004 3.381 54.531 1.00 89.50 80 THR A O 1
ATOM 626 N N . LEU A 1 81 ? -30.281 2.120 56.368 1.00 92.12 81 LEU A N 1
ATOM 627 C CA . LEU A 1 81 ? -29.649 0.925 55.807 1.00 92.12 81 LEU A CA 1
ATOM 628 C C . LEU A 1 81 ? -30.411 0.405 54.576 1.00 92.12 81 LEU A C 1
ATOM 630 O O . LEU A 1 81 ? -29.790 0.089 53.562 1.00 92.12 81 LEU A O 1
ATOM 634 N N . VAL A 1 82 ? -31.747 0.361 54.635 1.00 88.94 82 VAL A N 1
ATOM 635 C CA . VAL A 1 82 ? -32.594 -0.058 53.504 1.00 88.94 82 VAL A CA 1
ATOM 636 C C . VAL A 1 82 ? -32.439 0.893 52.315 1.00 88.94 82 VAL A C 1
ATOM 638 O O . VAL A 1 82 ? -32.222 0.439 51.191 1.00 88.94 82 VAL A O 1
ATOM 641 N N . ALA A 1 83 ? -32.491 2.207 52.547 1.00 87.44 83 ALA A N 1
ATOM 642 C CA . ALA A 1 83 ? -32.304 3.212 51.501 1.00 87.44 83 ALA A CA 1
ATOM 643 C C . ALA A 1 83 ? -30.919 3.104 50.837 1.00 87.44 83 ALA A C 1
ATOM 645 O O . ALA A 1 83 ? -30.804 3.157 49.607 1.00 87.44 83 ALA A O 1
ATOM 646 N N . LEU A 1 84 ? -29.869 2.886 51.635 1.00 91.12 84 LEU A N 1
ATOM 647 C CA . LEU A 1 84 ? -28.512 2.681 51.134 1.00 91.12 84 LEU A CA 1
ATOM 648 C C . LEU A 1 84 ? -28.405 1.393 50.306 1.00 91.12 84 LEU A C 1
ATOM 650 O O . LEU A 1 84 ? -27.816 1.403 49.229 1.00 91.12 84 LEU A O 1
ATOM 654 N N . MET A 1 85 ? -29.020 0.299 50.762 1.00 90.94 85 MET A N 1
ATOM 655 C CA . MET A 1 85 ? -29.030 -0.978 50.045 1.00 90.94 85 MET A CA 1
ATOM 656 C C . MET A 1 85 ? -29.734 -0.872 48.684 1.00 90.94 85 MET A C 1
ATOM 658 O O . MET A 1 85 ? -29.213 -1.377 47.687 1.00 90.94 85 MET A O 1
ATOM 662 N N . ILE A 1 86 ? -30.880 -0.183 48.619 1.00 88.94 86 ILE A N 1
ATOM 663 C CA . ILE A 1 86 ? -31.583 0.108 47.357 1.00 88.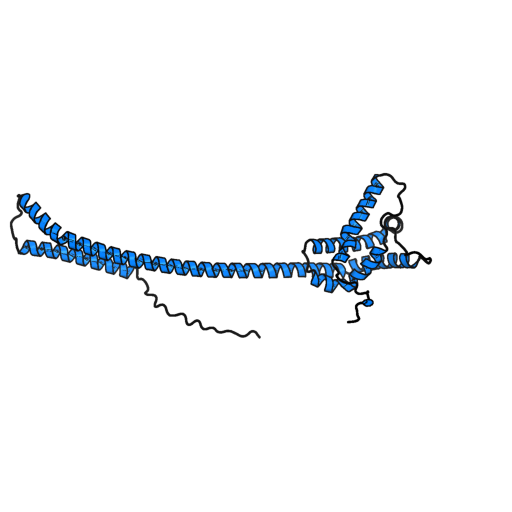94 86 ILE A CA 1
ATOM 664 C C . ILE A 1 86 ? -30.661 0.890 46.415 1.00 88.94 86 ILE A C 1
ATOM 666 O O . ILE A 1 86 ? -30.497 0.513 45.254 1.00 88.94 86 ILE A O 1
ATOM 670 N N . THR A 1 87 ? -30.015 1.936 46.934 1.00 89.31 87 THR A N 1
ATOM 671 C CA . THR A 1 87 ? -29.099 2.789 46.166 1.00 89.31 87 THR A CA 1
ATOM 672 C C . THR A 1 87 ? -27.930 1.985 45.586 1.00 89.31 87 THR A C 1
ATOM 674 O O . THR A 1 87 ? -27.685 2.050 44.384 1.00 89.31 87 THR A O 1
ATOM 677 N N . ILE A 1 88 ? -27.257 1.162 46.398 1.00 91.50 88 ILE A N 1
ATOM 678 C CA . ILE A 1 88 ? -26.133 0.317 45.954 1.00 91.50 88 ILE A CA 1
ATOM 679 C C . ILE A 1 88 ? -26.586 -0.703 44.903 1.00 91.50 88 ILE A C 1
ATOM 681 O O . ILE A 1 88 ? -25.894 -0.916 43.908 1.00 91.50 88 ILE A O 1
ATOM 685 N N . SER A 1 89 ? -27.756 -1.323 45.087 1.00 89.94 89 SER A N 1
ATOM 686 C CA . SER A 1 89 ? -28.290 -2.289 44.119 1.00 89.94 89 SER A CA 1
ATOM 687 C C . SER A 1 89 ? -28.490 -1.661 42.738 1.00 89.94 89 SER A C 1
ATOM 689 O O . SER A 1 89 ? -28.230 -2.296 41.717 1.00 89.94 89 SER A O 1
ATOM 691 N N . ILE A 1 90 ? -28.922 -0.405 42.706 1.00 87.75 90 ILE A N 1
ATOM 692 C CA . ILE A 1 90 ? -29.196 0.328 41.472 1.00 87.75 90 ILE A CA 1
ATOM 693 C C . ILE A 1 90 ? -27.902 0.802 40.824 1.00 87.75 90 ILE A C 1
ATOM 695 O O . ILE A 1 90 ? -27.698 0.527 39.645 1.00 87.75 90 ILE A O 1
ATOM 699 N N . GLN A 1 91 ? -26.988 1.387 41.602 1.00 86.31 91 GLN A N 1
ATOM 700 C CA . GLN A 1 91 ? -25.650 1.749 41.124 1.00 86.31 91 GLN A CA 1
ATOM 701 C C . GLN A 1 91 ? -24.921 0.541 40.518 1.00 86.31 91 GLN A C 1
ATOM 703 O O . GLN A 1 91 ? -24.287 0.650 39.471 1.00 86.31 91 GLN A O 1
ATOM 708 N N . SER A 1 92 ? -25.051 -0.641 41.131 1.00 92.69 92 SER A N 1
ATOM 709 C CA . SER A 1 92 ? -24.475 -1.877 40.596 1.00 92.69 92 SER A CA 1
ATOM 710 C C . SER A 1 92 ? -25.084 -2.280 39.250 1.00 92.69 92 SER A C 1
ATOM 712 O O . SER A 1 92 ? -24.354 -2.757 38.381 1.00 92.69 92 SER A O 1
ATOM 714 N N . LYS A 1 93 ? -26.395 -2.090 39.056 1.00 91.62 93 LYS A N 1
ATOM 715 C CA . LYS A 1 93 ? -27.055 -2.358 37.770 1.00 91.62 93 LYS A CA 1
ATOM 716 C C . LYS A 1 93 ? -26.630 -1.357 36.700 1.00 91.62 93 LYS A C 1
ATOM 718 O O . LYS A 1 93 ? -26.296 -1.780 35.599 1.00 91.62 93 LYS A O 1
ATOM 723 N N . GLU A 1 94 ? -26.590 -0.064 37.014 1.00 89.06 94 GLU A N 1
ATOM 724 C CA . GLU A 1 94 ? -26.122 0.976 36.084 1.00 89.06 94 GLU A CA 1
ATOM 725 C C . GLU A 1 94 ? -24.677 0.737 35.643 1.00 89.06 94 GLU A C 1
ATOM 727 O O . GLU A 1 94 ? -24.367 0.834 34.455 1.00 89.06 94 GLU A O 1
ATOM 732 N N . LEU A 1 95 ? -23.803 0.343 36.575 1.00 92.62 95 LEU A N 1
ATOM 733 C CA . LEU A 1 95 ? -22.428 -0.022 36.251 1.00 92.62 95 LEU A CA 1
ATOM 734 C C . LEU A 1 95 ? -22.370 -1.244 35.322 1.00 92.62 95 LEU A C 1
ATOM 736 O O . LEU A 1 95 ? -21.569 -1.257 34.387 1.00 92.62 95 LEU A O 1
ATOM 740 N N . SER A 1 96 ? -23.228 -2.247 35.539 1.00 93.69 96 SER A N 1
ATOM 741 C CA . SER A 1 96 ? -23.338 -3.410 34.646 1.00 93.69 96 SER A CA 1
ATOM 742 C C . SER A 1 96 ? -23.769 -2.994 33.240 1.00 93.69 96 SER A C 1
ATOM 744 O O . SER A 1 96 ? -23.093 -3.347 32.281 1.00 93.69 96 SER A O 1
ATOM 746 N N . HIS A 1 97 ? -24.833 -2.194 33.115 1.00 93.88 97 HIS A N 1
ATOM 747 C CA . HIS A 1 97 ? -25.314 -1.697 31.822 1.00 93.88 97 HIS A CA 1
ATOM 748 C C . HIS A 1 97 ? -24.255 -0.865 31.096 1.00 93.88 97 HIS A C 1
ATOM 750 O O . HIS A 1 97 ? -23.986 -1.101 29.924 1.00 93.88 97 HIS A O 1
ATOM 756 N N . THR A 1 98 ? -23.583 0.039 31.811 1.00 94.31 98 THR A N 1
ATOM 757 C CA . THR A 1 98 ? -22.481 0.840 31.260 1.00 94.31 98 THR A CA 1
ATOM 758 C C . THR A 1 98 ? -21.343 -0.055 30.766 1.00 94.31 98 THR A C 1
ATOM 760 O O . THR A 1 98 ? -20.760 0.188 29.712 1.00 94.31 98 THR A O 1
ATOM 763 N N . THR A 1 99 ? -21.021 -1.115 31.512 1.00 95.38 99 THR A N 1
ATOM 764 C CA . THR A 1 99 ? -19.975 -2.074 31.131 1.00 95.38 99 THR A CA 1
ATOM 765 C C . THR A 1 99 ? -20.359 -2.847 29.869 1.00 95.38 99 THR A C 1
ATOM 767 O O . THR A 1 99 ? -19.506 -3.049 29.002 1.00 95.38 99 THR A O 1
ATOM 770 N N . ASP A 1 100 ? -21.624 -3.247 29.741 1.00 96.00 100 ASP A N 1
ATOM 771 C CA . ASP A 1 100 ? -22.139 -3.937 28.557 1.00 96.00 100 ASP A CA 1
ATOM 772 C C . ASP A 1 100 ? -22.130 -3.016 27.326 1.00 96.00 100 ASP A C 1
ATOM 774 O O . ASP A 1 100 ? -21.584 -3.388 26.289 1.00 96.00 100 ASP A O 1
ATOM 778 N N . GLU A 1 101 ? -22.599 -1.772 27.455 1.00 96.00 101 GLU A N 1
ATOM 779 C CA . GLU A 1 101 ? -22.542 -0.776 26.375 1.00 96.00 101 GLU A CA 1
ATOM 780 C C . GLU A 1 101 ? -21.100 -0.474 25.939 1.00 96.00 101 GLU A C 1
ATOM 782 O O . GLU A 1 101 ? -20.800 -0.420 24.745 1.00 96.00 101 GLU A O 1
ATOM 787 N N . MET A 1 102 ? -20.166 -0.335 26.889 1.00 95.25 102 MET A N 1
ATOM 788 C CA . MET A 1 102 ? -18.742 -0.159 26.581 1.00 95.25 102 MET A CA 1
ATOM 789 C C . MET A 1 102 ? -18.145 -1.380 25.880 1.00 95.25 102 MET A C 1
ATOM 791 O O . MET A 1 102 ? -17.260 -1.241 25.027 1.00 95.25 102 MET A O 1
ATOM 795 N N . ARG A 1 103 ? -18.596 -2.586 26.236 1.00 96.94 103 ARG A N 1
ATOM 796 C CA . ARG A 1 103 ? -18.169 -3.822 25.583 1.00 96.94 103 ARG A CA 1
ATOM 797 C C . ARG A 1 103 ? -18.657 -3.866 24.139 1.00 96.94 103 ARG A C 1
ATOM 799 O O . ARG A 1 103 ? -17.848 -4.151 23.256 1.00 96.94 103 ARG A O 1
ATOM 806 N N . ASP A 1 104 ? -19.918 -3.535 23.897 1.00 97.31 104 ASP A N 1
ATOM 807 C CA . ASP A 1 104 ? -20.496 -3.487 22.554 1.00 97.31 104 ASP A CA 1
ATOM 808 C C . ASP A 1 104 ? -19.829 -2.402 21.698 1.00 97.31 104 ASP A C 1
ATOM 810 O O . ASP A 1 104 ? -19.435 -2.665 20.560 1.00 97.31 104 ASP A O 1
ATOM 814 N N . ALA A 1 105 ? -19.574 -1.221 22.271 1.00 96.75 105 ALA A N 1
ATOM 815 C CA . ALA A 1 105 ? -18.822 -0.155 21.614 1.00 96.75 105 ALA A CA 1
ATOM 816 C C . ALA A 1 105 ? -17.399 -0.599 21.238 1.00 96.75 105 ALA A C 1
ATOM 818 O O . ALA A 1 105 ? -16.929 -0.327 20.131 1.00 96.75 105 ALA A O 1
ATOM 819 N N . ARG A 1 106 ? -16.713 -1.339 22.122 1.00 97.56 106 ARG A N 1
ATOM 820 C CA . ARG A 1 106 ? -15.387 -1.902 21.831 1.00 97.56 106 ARG A CA 1
ATOM 821 C C . ARG A 1 106 ? -15.444 -2.922 20.693 1.00 97.56 106 ARG A C 1
ATOM 823 O O . ARG A 1 106 ? -14.549 -2.919 19.850 1.00 97.56 106 ARG A O 1
ATOM 830 N N . ILE A 1 107 ? -16.465 -3.778 20.652 1.00 97.88 107 ILE A N 1
ATOM 831 C CA . ILE A 1 107 ? -16.652 -4.756 19.568 1.00 97.88 107 ILE A CA 1
ATOM 832 C C . ILE A 1 107 ? -16.884 -4.033 18.237 1.00 97.88 107 ILE A C 1
ATOM 834 O O . ILE A 1 107 ? -16.204 -4.338 17.257 1.00 97.88 107 ILE A O 1
ATOM 838 N N . ALA A 1 108 ? -17.771 -3.036 18.209 1.00 97.44 108 ALA A N 1
ATOM 839 C CA . ALA A 1 108 ? -18.031 -2.234 17.015 1.00 97.44 108 ALA A CA 1
ATOM 840 C C . ALA A 1 108 ? -16.763 -1.509 16.527 1.00 97.44 108 ALA A C 1
ATOM 842 O O . ALA A 1 108 ? -16.453 -1.523 15.337 1.00 97.44 108 ALA A O 1
ATOM 843 N N . GLN A 1 109 ? -15.969 -0.948 17.445 1.00 97.00 109 GLN A N 1
ATOM 844 C CA . GLN A 1 109 ? -14.696 -0.309 17.110 1.00 97.00 109 GLN A CA 1
ATOM 845 C C . GLN A 1 109 ? -13.684 -1.306 16.524 1.00 97.00 109 GLN A C 1
ATOM 847 O O . GLN A 1 109 ? -12.985 -0.986 15.563 1.00 97.00 109 GLN A O 1
ATOM 852 N N . GLN A 1 110 ? -13.598 -2.519 17.076 1.00 97.69 110 GLN A N 1
ATOM 853 C CA . GLN A 1 110 ? -12.728 -3.569 16.540 1.00 97.69 110 GLN A CA 1
ATOM 854 C C . GLN A 1 110 ? -13.146 -3.988 15.127 1.00 97.69 110 GLN A C 1
ATOM 856 O O . GLN A 1 110 ? -12.284 -4.128 14.261 1.00 97.69 110 GLN A O 1
ATOM 861 N N . GLN A 1 111 ? -14.449 -4.131 14.877 1.00 97.50 111 GLN A N 1
ATOM 862 C CA . GLN A 1 111 ? -14.977 -4.415 13.540 1.00 97.50 111 GLN A CA 1
ATOM 863 C C . GLN A 1 111 ? -14.642 -3.286 12.557 1.00 97.50 111 GLN A C 1
ATOM 865 O O . GLN A 1 111 ? -14.121 -3.548 11.476 1.00 97.50 111 GLN A O 1
ATOM 870 N N . GLN A 1 112 ? -14.822 -2.027 12.962 1.00 97.31 112 GLN A N 1
ATOM 871 C CA . GLN A 1 112 ? -14.481 -0.869 12.134 1.00 97.31 112 GLN A CA 1
ATOM 872 C C . GLN A 1 112 ? -12.982 -0.815 11.790 1.00 97.31 112 GLN A C 1
ATOM 874 O O . GLN A 1 112 ? -12.611 -0.471 10.667 1.00 97.31 112 GLN A O 1
ATOM 879 N N . LEU A 1 113 ? -12.103 -1.172 12.732 1.00 97.88 113 LEU A N 1
ATOM 880 C CA . LEU A 1 113 ? -10.662 -1.254 12.476 1.00 97.88 113 LEU A CA 1
ATOM 881 C C . LEU A 1 113 ? -10.323 -2.347 11.456 1.00 97.88 113 LEU A C 1
ATOM 883 O O . LEU A 1 113 ? -9.490 -2.111 10.581 1.00 97.88 113 LEU A O 1
ATOM 887 N N . GLN A 1 114 ? -10.976 -3.508 11.539 1.00 97.12 114 GLN A N 1
ATOM 888 C CA . GLN A 1 114 ? -10.797 -4.594 10.571 1.00 97.12 114 GLN A CA 1
ATOM 889 C C . GLN A 1 114 ? -11.268 -4.186 9.170 1.00 97.12 114 GLN A C 1
ATOM 891 O O . GLN A 1 114 ? -10.552 -4.395 8.192 1.00 97.12 114 GLN A O 1
ATOM 896 N N . GLU A 1 115 ? -12.433 -3.545 9.063 1.00 97.31 115 GLU A N 1
ATOM 897 C CA . GLU A 1 115 ? -12.943 -3.039 7.785 1.00 97.31 115 GLU A CA 1
ATOM 898 C C . GLU A 1 115 ? -12.015 -1.984 7.175 1.00 97.31 115 GLU A C 1
ATOM 900 O O . GLU A 1 115 ? -11.727 -2.027 5.979 1.00 97.31 115 GLU A O 1
ATOM 905 N N . LEU A 1 116 ? -11.489 -1.068 7.992 1.00 97.69 116 LEU A N 1
ATOM 906 C CA . LEU A 1 116 ? -10.540 -0.055 7.538 1.00 97.69 116 LEU A CA 1
ATOM 907 C C . LEU A 1 116 ? -9.234 -0.679 7.027 1.00 97.69 116 LEU A C 1
ATOM 909 O O . LEU A 1 116 ? -8.682 -0.217 6.028 1.00 97.69 116 LEU A O 1
ATOM 913 N N . GLN A 1 117 ? -8.731 -1.722 7.692 1.00 97.19 117 GLN A N 1
ATOM 914 C CA . GLN A 1 117 ? -7.548 -2.457 7.237 1.00 97.19 117 GLN A CA 1
ATOM 915 C C . GLN A 1 117 ? -7.799 -3.121 5.879 1.00 97.19 117 GLN A C 1
ATOM 917 O O . GLN A 1 117 ? -7.029 -2.892 4.946 1.00 97.19 117 GLN A O 1
ATOM 922 N N . ALA A 1 118 ? -8.919 -3.831 5.727 1.00 96.81 118 ALA A N 1
ATOM 923 C CA . ALA A 1 118 ? -9.297 -4.452 4.459 1.00 96.81 118 ALA A CA 1
ATOM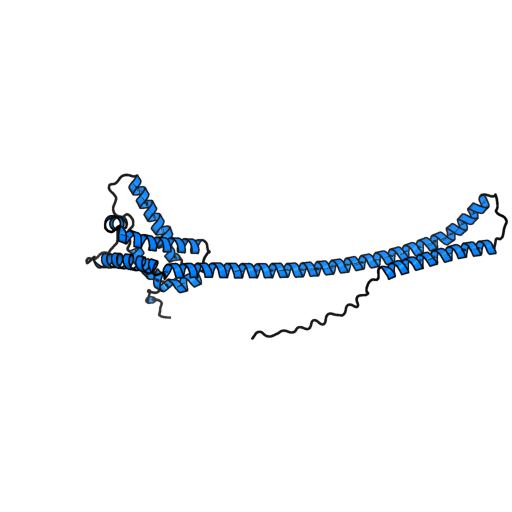 924 C C . ALA A 1 118 ? -9.469 -3.417 3.330 1.00 96.81 118 ALA A C 1
ATOM 926 O O . ALA A 1 118 ? -9.053 -3.647 2.193 1.00 96.81 118 ALA A O 1
ATOM 927 N N . GLN A 1 119 ? -10.035 -2.243 3.635 1.00 96.81 119 GLN A N 1
ATOM 928 C CA . GLN A 1 119 ? -10.154 -1.145 2.672 1.00 96.81 119 GLN A CA 1
ATOM 929 C C . GLN A 1 119 ? -8.789 -0.595 2.248 1.00 96.81 119 GLN A C 1
ATOM 931 O O . GLN A 1 119 ? -8.576 -0.379 1.055 1.00 96.81 119 GLN A O 1
ATOM 936 N N . ARG A 1 120 ? -7.852 -0.407 3.186 1.00 96.88 120 ARG A N 1
ATOM 937 C CA . ARG A 1 120 ? -6.486 0.047 2.874 1.00 96.88 120 ARG A CA 1
ATOM 938 C C . ARG A 1 120 ? -5.743 -0.948 1.991 1.00 96.88 120 ARG A C 1
ATOM 940 O O . ARG A 1 120 ? -5.108 -0.543 1.025 1.00 96.88 120 ARG A O 1
ATOM 947 N N . GLU A 1 121 ? -5.851 -2.242 2.274 1.00 95.50 121 GLU A N 1
ATOM 948 C CA . GLU A 1 121 ? -5.233 -3.287 1.450 1.00 95.50 121 GLU A CA 1
ATOM 949 C C . GLU A 1 121 ? -5.815 -3.315 0.030 1.00 95.50 121 GLU A C 1
ATOM 951 O O . GLU A 1 121 ? -5.077 -3.372 -0.961 1.00 95.50 121 GLU A O 1
ATOM 956 N N . ALA A 1 122 ? -7.142 -3.206 -0.085 1.00 96.12 122 ALA A N 1
ATOM 957 C CA . ALA A 1 122 ? -7.816 -3.117 -1.374 1.00 96.12 122 ALA A CA 1
ATOM 958 C C . ALA A 1 122 ? -7.416 -1.847 -2.144 1.00 96.12 122 ALA A C 1
ATOM 960 O O . ALA A 1 122 ? -7.229 -1.906 -3.361 1.00 96.12 122 ALA A O 1
ATOM 961 N N . GLN A 1 123 ? -7.257 -0.714 -1.456 1.00 96.12 123 GLN A N 1
ATOM 962 C CA . GLN A 1 123 ? -6.805 0.540 -2.052 1.00 96.12 123 GLN A CA 1
ATOM 963 C C . GLN A 1 123 ? -5.358 0.437 -2.546 1.00 96.12 123 GLN A C 1
ATOM 965 O O . GLN A 1 123 ? -5.119 0.707 -3.719 1.00 96.12 123 GLN A O 1
ATOM 970 N N . ASN A 1 124 ? -4.431 -0.055 -1.721 1.00 95.88 124 ASN A N 1
ATOM 971 C CA . ASN A 1 124 ? -3.039 -0.278 -2.122 1.00 95.88 124 ASN A CA 1
ATOM 972 C C . ASN A 1 124 ? -2.957 -1.187 -3.358 1.00 95.88 124 ASN A C 1
ATOM 974 O O . ASN A 1 124 ? -2.212 -0.916 -4.297 1.00 95.88 124 ASN A O 1
ATOM 978 N N . THR A 1 125 ? -3.767 -2.249 -3.401 1.00 95.81 125 THR A N 1
ATOM 979 C CA . THR A 1 125 ? -3.836 -3.145 -4.566 1.00 95.81 125 THR A CA 1
ATOM 980 C C . THR A 1 125 ? -4.333 -2.412 -5.815 1.00 95.81 125 THR A C 1
ATOM 982 O O . THR A 1 125 ? -3.784 -2.591 -6.902 1.00 95.81 125 THR A O 1
ATOM 985 N N . ARG A 1 126 ? -5.362 -1.566 -5.683 1.00 96.94 126 ARG A N 1
ATOM 986 C CA . ARG A 1 126 ? -5.875 -0.750 -6.795 1.00 96.94 126 ARG A CA 1
ATOM 987 C C . ARG A 1 126 ? -4.836 0.250 -7.293 1.00 96.94 126 ARG A C 1
ATOM 989 O O . ARG A 1 126 ? -4.673 0.365 -8.502 1.00 96.94 126 ARG A O 1
ATOM 996 N N . GLU A 1 127 ? -4.123 0.920 -6.392 1.00 96.25 127 GLU A N 1
ATOM 997 C CA . GLU A 1 127 ? -3.070 1.886 -6.725 1.00 96.25 127 GLU A CA 1
ATOM 998 C C . GLU A 1 127 ? -1.924 1.218 -7.496 1.00 96.25 127 GLU A C 1
ATOM 1000 O O . GLU A 1 127 ? -1.590 1.664 -8.594 1.00 96.25 127 GLU A O 1
ATOM 1005 N N . LYS A 1 128 ? -1.410 0.078 -7.010 1.00 97.62 128 LYS A N 1
ATOM 1006 C CA . LYS A 1 128 ? -0.382 -0.709 -7.717 1.00 97.62 128 LYS A CA 1
ATOM 1007 C C . LYS A 1 128 ? -0.820 -1.105 -9.126 1.00 97.62 128 LYS A C 1
ATOM 1009 O O . LYS A 1 128 ? -0.046 -0.999 -10.080 1.00 97.62 128 LYS A O 1
ATOM 1014 N N . ARG A 1 129 ? -2.068 -1.562 -9.278 1.00 97.75 129 ARG A N 1
ATOM 1015 C CA . ARG A 1 129 ? -2.629 -1.930 -10.588 1.00 97.75 129 ARG A CA 1
ATOM 1016 C C . ARG A 1 129 ? -2.768 -0.716 -11.496 1.00 97.75 129 ARG A C 1
ATOM 1018 O O . ARG A 1 129 ? -2.393 -0.822 -12.655 1.00 97.75 129 ARG A O 1
ATOM 1025 N N . SER A 1 130 ? -3.234 0.420 -10.976 1.00 97.88 130 SER A N 1
ATOM 1026 C CA . SER A 1 130 ? -3.329 1.674 -11.732 1.00 97.88 130 SER A CA 1
ATOM 1027 C C . SER A 1 130 ? -1.969 2.091 -12.280 1.00 97.88 130 SER A C 1
ATOM 1029 O O . SER A 1 130 ? -1.827 2.235 -13.486 1.00 97.88 130 SER A O 1
ATOM 1031 N N . LEU A 1 131 ? -0.942 2.155 -11.426 1.00 97.44 131 LEU A N 1
ATOM 1032 C CA . LEU A 1 131 ? 0.419 2.500 -11.849 1.00 97.44 131 LEU A CA 1
ATOM 1033 C C . LEU A 1 131 ? 0.978 1.506 -12.880 1.00 97.44 131 LEU A C 1
ATOM 1035 O O . LEU A 1 131 ? 1.702 1.891 -13.795 1.00 97.44 131 LEU A O 1
ATOM 1039 N N . THR A 1 132 ? 0.616 0.223 -12.775 1.00 97.88 132 THR A N 1
ATOM 1040 C CA . THR A 1 132 ? 0.990 -0.791 -13.777 1.00 97.88 132 THR A CA 1
ATOM 1041 C C . THR A 1 132 ? 0.353 -0.504 -15.140 1.00 97.88 132 THR A C 1
ATOM 1043 O O . THR A 1 132 ? 1.012 -0.664 -16.168 1.00 97.88 132 THR A O 1
ATOM 1046 N N . ILE A 1 133 ? -0.913 -0.075 -15.159 1.00 97.75 133 ILE A N 1
ATOM 1047 C CA . ILE A 1 133 ? -1.609 0.332 -16.385 1.00 97.75 133 ILE A CA 1
ATOM 1048 C C . ILE A 1 133 ? -1.018 1.632 -16.939 1.00 97.75 133 ILE A C 1
ATOM 1050 O O . ILE A 1 133 ? -0.771 1.701 -18.138 1.00 97.75 133 ILE A O 1
ATOM 1054 N N . ASP A 1 134 ? -0.661 2.600 -16.094 1.00 97.81 134 ASP A N 1
ATOM 1055 C CA . ASP A 1 134 ? 0.006 3.832 -16.539 1.00 97.81 134 ASP A CA 1
ATOM 1056 C C . ASP A 1 134 ? 1.349 3.530 -17.229 1.00 97.81 134 ASP A C 1
ATOM 1058 O O . ASP A 1 134 ? 1.696 4.125 -18.254 1.00 97.81 134 ASP A O 1
ATOM 1062 N N . MET A 1 135 ? 2.107 2.552 -16.714 1.00 97.62 135 MET A N 1
ATOM 1063 C CA . MET A 1 135 ? 3.315 2.071 -17.391 1.00 97.62 135 MET A CA 1
ATOM 1064 C C . MET A 1 135 ? 2.990 1.416 -18.737 1.00 97.62 135 MET A C 1
ATOM 1066 O O . MET A 1 135 ? 3.776 1.547 -19.679 1.00 97.62 135 MET A O 1
ATOM 1070 N N . LEU A 1 136 ? 1.861 0.705 -18.846 1.00 97.69 136 LEU A N 1
ATOM 1071 C CA . LEU A 1 136 ? 1.449 0.055 -20.092 1.00 97.69 136 LEU A CA 1
ATOM 1072 C C . LEU A 1 136 ? 1.082 1.110 -21.134 1.00 97.69 136 LEU A C 1
ATOM 1074 O O . LEU A 1 136 ? 1.501 1.003 -22.288 1.00 97.69 136 LEU A O 1
ATOM 1078 N N . ASP A 1 137 ? 0.375 2.156 -20.725 1.00 97.88 137 ASP A N 1
ATOM 1079 C CA . ASP A 1 137 ? 0.026 3.284 -21.581 1.00 97.88 137 ASP A CA 1
ATOM 1080 C C . ASP A 1 137 ? 1.286 4.016 -22.057 1.00 97.88 137 ASP A C 1
ATOM 1082 O O . ASP A 1 137 ? 1.458 4.249 -23.259 1.00 97.88 137 ASP A O 1
ATOM 1086 N N . ARG A 1 138 ? 2.246 4.283 -21.157 1.00 97.62 138 ARG A N 1
ATOM 1087 C CA . ARG A 1 138 ? 3.553 4.853 -21.535 1.00 97.62 138 ARG A CA 1
ATOM 1088 C C . ARG A 1 138 ? 4.281 3.957 -22.535 1.00 97.62 138 ARG A C 1
ATOM 1090 O O . ARG A 1 138 ? 4.782 4.457 -23.544 1.00 97.62 138 ARG A O 1
ATOM 1097 N N . TRP A 1 139 ? 4.317 2.647 -22.295 1.00 97.38 139 TRP A N 1
ATOM 1098 C CA . TRP A 1 139 ? 4.984 1.678 -23.163 1.00 97.38 139 TRP A CA 1
ATOM 1099 C C . TRP A 1 139 ? 4.321 1.558 -24.537 1.00 97.38 139 TRP A C 1
ATOM 1101 O O . TRP A 1 139 ? 5.002 1.473 -25.555 1.00 97.38 139 TRP A O 1
ATOM 1111 N N . THR A 1 140 ? 2.996 1.564 -24.610 1.00 96.69 140 THR A N 1
ATOM 1112 C CA . THR A 1 140 ? 2.249 1.399 -25.870 1.00 96.69 140 THR A CA 1
ATOM 1113 C C . THR A 1 140 ? 2.020 2.714 -26.622 1.00 96.69 140 THR A C 1
ATOM 1115 O O . THR A 1 140 ? 1.616 2.696 -27.794 1.00 96.69 140 THR A O 1
ATOM 1118 N N . SER A 1 141 ? 2.347 3.852 -26.001 1.00 98.06 141 SER A N 1
ATOM 1119 C CA . SER A 1 141 ? 2.258 5.183 -26.604 1.00 98.06 141 SER A CA 1
ATOM 1120 C C . SER A 1 141 ? 2.953 5.269 -27.969 1.00 98.06 141 SER A C 1
ATOM 1122 O O . SER A 1 141 ? 3.939 4.582 -28.251 1.00 98.06 141 SER A O 1
ATOM 1124 N N . ALA A 1 142 ? 2.438 6.135 -28.848 1.00 97.88 142 ALA A N 1
ATOM 1125 C CA . ALA A 1 142 ? 3.019 6.345 -30.177 1.00 97.88 142 ALA A CA 1
ATOM 1126 C C . ALA A 1 142 ? 4.481 6.821 -30.099 1.00 97.88 142 ALA A C 1
ATOM 1128 O O . ALA A 1 142 ? 5.322 6.354 -30.864 1.00 97.88 142 ALA A O 1
ATOM 1129 N N . GLN A 1 143 ? 4.789 7.690 -29.132 1.00 97.44 143 GLN A N 1
ATOM 1130 C CA . GLN A 1 143 ? 6.143 8.179 -28.891 1.00 97.44 143 GLN A CA 1
ATOM 1131 C C . GLN A 1 143 ? 7.088 7.045 -28.472 1.00 97.44 143 GLN A C 1
ATOM 1133 O O . GLN A 1 143 ? 8.121 6.850 -29.109 1.00 97.44 143 GLN A O 1
ATOM 1138 N N . MET A 1 144 ? 6.732 6.249 -27.455 1.00 97.88 144 MET A N 1
ATOM 1139 C CA . MET A 1 144 ? 7.578 5.132 -27.015 1.00 97.88 144 MET A CA 1
ATOM 1140 C C . MET A 1 144 ? 7.747 4.081 -28.115 1.00 97.88 144 MET A C 1
ATOM 1142 O O . MET A 1 144 ? 8.844 3.565 -28.313 1.00 97.88 144 MET A O 1
ATOM 1146 N N . ARG A 1 145 ? 6.699 3.809 -28.903 1.00 97.38 145 ARG A N 1
ATOM 1147 C CA . ARG A 1 145 ? 6.806 2.945 -30.089 1.00 97.38 145 ARG A CA 1
ATOM 1148 C C . ARG A 1 145 ? 7.828 3.462 -31.101 1.00 97.38 145 ARG A C 1
ATOM 1150 O O . ARG A 1 145 ? 8.592 2.652 -31.622 1.00 97.38 145 ARG A O 1
ATOM 1157 N N . ALA A 1 146 ? 7.879 4.770 -31.348 1.00 97.62 146 ALA A N 1
ATOM 1158 C CA . ALA A 1 146 ? 8.885 5.365 -32.224 1.00 97.62 146 ALA A CA 1
ATOM 1159 C C . ALA A 1 146 ? 10.304 5.187 -31.659 1.00 97.62 146 ALA A C 1
ATOM 1161 O O . ALA A 1 146 ? 11.174 4.698 -32.373 1.00 97.62 146 ALA A O 1
ATOM 1162 N N . HIS A 1 147 ? 10.525 5.483 -30.369 1.00 97.88 147 HIS A N 1
ATOM 1163 C CA . HIS A 1 147 ? 11.825 5.253 -29.718 1.00 97.88 147 HIS A CA 1
ATOM 1164 C C . HIS A 1 147 ? 12.275 3.794 -29.821 1.00 97.88 147 HIS A C 1
ATOM 1166 O O . HIS A 1 147 ? 13.398 3.516 -30.239 1.00 97.88 147 HIS A O 1
ATOM 1172 N N . ARG A 1 148 ? 11.373 2.857 -29.516 1.00 96.81 148 ARG A N 1
ATOM 1173 C CA . ARG A 1 148 ? 11.644 1.424 -29.621 1.00 96.81 148 ARG A CA 1
ATOM 1174 C C . ARG A 1 148 ? 11.995 0.983 -31.027 1.00 96.81 148 ARG A C 1
ATOM 1176 O O . ARG A 1 148 ? 12.956 0.250 -31.178 1.00 96.81 148 ARG A O 1
ATOM 1183 N N . THR A 1 149 ? 11.229 1.405 -32.027 1.00 96.56 149 THR A N 1
ATOM 1184 C CA . THR A 1 149 ? 11.443 0.970 -33.416 1.00 96.56 149 THR A CA 1
ATOM 1185 C C . THR A 1 149 ? 12.799 1.462 -33.917 1.00 96.56 149 THR A C 1
ATOM 1187 O O . THR A 1 149 ? 13.618 0.657 -34.340 1.00 96.56 149 THR A O 1
ATOM 1190 N N . THR A 1 150 ? 13.100 2.753 -33.734 1.00 96.12 150 THR A N 1
ATOM 1191 C CA . THR A 1 150 ? 14.390 3.338 -34.131 1.00 96.12 150 THR A CA 1
ATOM 1192 C C . THR A 1 150 ? 15.576 2.662 -33.440 1.00 96.12 150 THR A C 1
ATOM 1194 O O . THR A 1 150 ? 16.577 2.353 -34.084 1.00 96.12 150 THR A O 1
ATOM 1197 N N . ALA A 1 151 ? 15.476 2.416 -32.129 1.00 94.62 151 ALA A N 1
ATOM 1198 C CA . ALA A 1 151 ? 16.536 1.745 -31.383 1.00 94.62 151 ALA A CA 1
ATOM 1199 C C . ALA A 1 151 ? 16.686 0.272 -31.798 1.00 94.62 151 ALA A C 1
ATOM 1201 O O . ALA A 1 151 ? 17.805 -0.205 -31.976 1.00 94.62 151 ALA A O 1
ATOM 1202 N N . TRP A 1 152 ? 15.567 -0.437 -31.965 1.00 94.50 152 TRP A N 1
ATOM 1203 C CA . TRP A 1 152 ? 15.541 -1.844 -32.352 1.00 94.50 152 TRP A CA 1
ATOM 1204 C C . TRP A 1 152 ? 16.165 -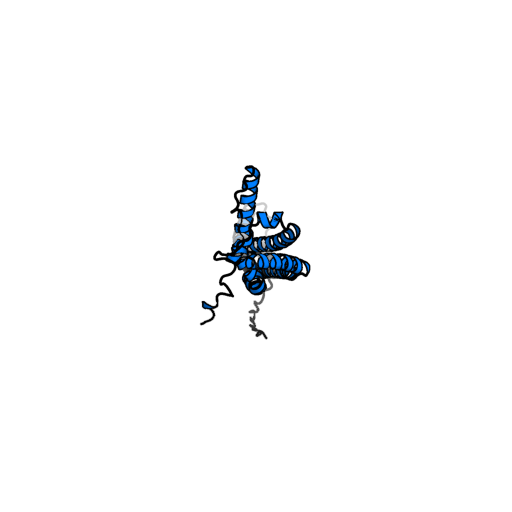2.054 -33.728 1.00 94.50 152 TRP A C 1
ATOM 1206 O O . TRP A 1 152 ? 17.077 -2.865 -33.853 1.00 94.50 152 TRP A O 1
ATOM 1216 N N . ASP A 1 153 ? 15.724 -1.301 -34.737 1.00 92.44 153 ASP A N 1
ATOM 1217 C CA . ASP A 1 153 ? 16.181 -1.454 -36.120 1.00 92.44 153 ASP A CA 1
ATOM 1218 C C . ASP A 1 153 ? 17.695 -1.261 -36.234 1.00 92.44 153 ASP A C 1
ATOM 1220 O O . ASP A 1 153 ? 18.381 -2.051 -36.884 1.00 92.44 153 ASP A O 1
ATOM 1224 N N . TYR A 1 154 ? 18.236 -0.258 -35.537 1.00 90.19 154 TYR A N 1
ATOM 1225 C CA . TYR A 1 154 ? 19.673 -0.012 -35.511 1.00 90.19 154 TYR A CA 1
ATOM 1226 C C . TYR A 1 154 ? 20.453 -1.141 -34.831 1.00 90.19 154 TYR A C 1
ATOM 1228 O O . TYR A 1 154 ? 21.415 -1.663 -35.399 1.00 90.19 154 TYR A O 1
ATOM 1236 N N . LEU A 1 155 ? 20.050 -1.524 -33.614 1.00 88.31 155 LEU A N 1
ATOM 1237 C CA . LEU A 1 155 ? 20.745 -2.560 -32.848 1.00 88.31 155 LEU A CA 1
ATOM 1238 C C . LEU A 1 155 ? 20.690 -3.903 -33.574 1.00 88.31 155 LEU A C 1
ATOM 1240 O O . LEU A 1 155 ? 21.710 -4.574 -33.713 1.00 88.31 155 LEU A O 1
ATOM 1244 N N . TYR A 1 156 ? 19.520 -4.266 -34.092 1.00 86.06 156 TYR A N 1
ATOM 1245 C CA . TYR A 1 156 ? 19.315 -5.512 -34.813 1.00 86.06 156 TYR A CA 1
ATOM 1246 C C . TYR A 1 156 ? 20.132 -5.563 -36.111 1.00 86.06 156 TYR A C 1
ATOM 1248 O O . TYR A 1 156 ? 20.828 -6.549 -36.355 1.00 86.06 156 TYR A O 1
ATOM 1256 N N . ALA A 1 157 ? 20.144 -4.484 -36.904 1.00 85.38 157 ALA A N 1
ATOM 1257 C CA . ALA A 1 157 ? 20.982 -4.399 -38.102 1.00 85.38 157 ALA A CA 1
ATOM 1258 C C . ALA A 1 157 ? 22.478 -4.512 -37.768 1.00 85.38 157 ALA A C 1
ATOM 1260 O O . ALA A 1 157 ? 23.223 -5.208 -38.463 1.00 85.38 157 ALA A O 1
ATOM 1261 N N . ARG A 1 158 ? 22.926 -3.875 -36.677 1.00 81.75 158 ARG A N 1
ATOM 1262 C CA . ARG A 1 158 ? 24.324 -3.942 -36.235 1.00 81.75 158 ARG A CA 1
ATOM 1263 C C . ARG A 1 158 ? 24.724 -5.357 -35.818 1.00 81.75 158 ARG A C 1
ATOM 1265 O O . ARG A 1 158 ? 25.808 -5.801 -36.190 1.00 81.75 158 ARG A O 1
ATOM 1272 N N . LEU A 1 159 ? 23.848 -6.071 -35.115 1.00 76.44 159 LEU A N 1
ATOM 1273 C CA . LEU A 1 159 ? 24.078 -7.458 -34.701 1.00 76.44 159 LEU A CA 1
ATOM 1274 C C . LEU A 1 159 ? 24.086 -8.441 -35.882 1.00 76.44 159 LEU A C 1
ATOM 1276 O O . LEU A 1 159 ? 24.865 -9.390 -35.869 1.00 76.44 159 LEU A O 1
ATOM 1280 N N . LEU A 1 160 ? 23.285 -8.198 -36.925 1.00 73.50 160 LEU A N 1
ATOM 1281 C CA . LEU A 1 160 ? 23.272 -9.020 -38.143 1.00 73.50 160 LEU A CA 1
ATOM 1282 C C . LEU A 1 160 ? 24.462 -8.764 -39.076 1.00 73.50 160 LEU A C 1
ATOM 1284 O O . LEU A 1 160 ? 24.815 -9.633 -39.865 1.00 73.50 160 LEU A O 1
ATOM 1288 N N . SER A 1 161 ? 25.088 -7.587 -39.000 1.00 66.94 161 SER A N 1
ATOM 1289 C CA . SER A 1 161 ? 26.186 -7.203 -39.901 1.00 66.94 161 SER A CA 1
ATOM 1290 C C . SER A 1 161 ? 27.522 -7.928 -39.649 1.00 66.94 161 SER A C 1
ATOM 1292 O O . SER A 1 161 ? 28.485 -7.691 -40.375 1.00 66.94 161 SER A O 1
ATOM 1294 N N . TYR A 1 162 ? 27.607 -8.798 -38.635 1.00 59.66 162 TYR A N 1
ATOM 1295 C CA . TYR A 1 162 ? 28.833 -9.514 -38.272 1.00 59.66 162 TYR A CA 1
ATOM 1296 C C . TYR A 1 162 ? 28.835 -10.948 -38.835 1.00 59.66 162 TYR A C 1
ATOM 1298 O O . TYR A 1 162 ? 28.214 -11.853 -38.287 1.00 59.66 162 TYR A O 1
ATOM 1306 N N . GLU A 1 163 ? 29.554 -11.160 -39.940 1.00 51.66 163 GLU A N 1
ATOM 1307 C CA . GLU A 1 163 ? 29.579 -12.419 -40.710 1.00 51.66 163 GLU A CA 1
ATOM 1308 C C . GLU A 1 163 ? 30.527 -13.516 -40.167 1.00 51.66 163 GLU A C 1
ATOM 1310 O O . GLU A 1 163 ? 30.644 -14.581 -40.772 1.00 51.66 163 GLU A O 1
ATOM 1315 N N . SER A 1 164 ? 31.220 -13.324 -39.037 1.00 51.69 164 SER A N 1
ATOM 1316 C CA . SER A 1 164 ? 32.302 -14.238 -38.624 1.00 51.69 164 SER A CA 1
ATOM 1317 C C . SER A 1 164 ? 32.261 -14.653 -37.152 1.00 51.69 164 SER A C 1
ATOM 1319 O O . SER A 1 164 ? 32.471 -13.806 -36.290 1.00 51.69 164 SER A O 1
ATOM 1321 N N . SER A 1 165 ? 32.065 -15.961 -36.915 1.00 51.25 165 SER A N 1
ATOM 1322 C CA . SER A 1 165 ? 32.481 -16.840 -35.787 1.00 51.25 165 SER A CA 1
ATOM 1323 C C . SER A 1 165 ? 32.425 -16.374 -34.315 1.00 51.25 165 SER A C 1
ATOM 1325 O O . SER A 1 165 ? 32.660 -17.196 -33.432 1.00 51.25 165 SER A O 1
ATOM 1327 N N . HIS A 1 166 ? 32.080 -15.126 -34.013 1.00 55.50 166 HIS A N 1
ATOM 1328 C CA . HIS A 1 166 ? 31.986 -14.539 -32.677 1.00 55.50 166 HIS A CA 1
ATOM 1329 C C . HIS A 1 166 ? 30.631 -13.833 -32.525 1.00 55.50 166 HIS A C 1
ATOM 1331 O O . HIS A 1 166 ? 30.121 -13.245 -33.478 1.00 55.50 166 HIS A O 1
ATOM 1337 N N . ARG A 1 167 ? 30.039 -13.899 -31.322 1.00 58.56 167 ARG A N 1
ATOM 1338 C CA . ARG A 1 167 ? 28.774 -13.222 -30.982 1.00 58.56 167 ARG A CA 1
ATOM 1339 C C . ARG A 1 167 ? 28.952 -11.719 -31.220 1.00 58.56 167 ARG A C 1
ATOM 1341 O O . ARG A 1 167 ? 29.814 -11.109 -30.591 1.00 58.56 167 ARG A O 1
ATOM 1348 N N . ALA A 1 168 ? 28.193 -11.145 -32.153 1.00 65.44 168 ALA A N 1
ATOM 1349 C CA . ALA A 1 168 ? 28.250 -9.718 -32.445 1.00 65.44 168 ALA A CA 1
ATOM 1350 C C . ALA A 1 168 ? 27.891 -8.933 -31.178 1.00 65.44 168 ALA A C 1
ATOM 1352 O O . ALA A 1 168 ? 26.871 -9.217 -30.556 1.00 65.44 168 ALA A O 1
ATOM 1353 N N . THR A 1 169 ? 28.719 -7.963 -30.789 1.00 74.38 169 THR A N 1
ATOM 1354 C CA . THR A 1 169 ? 28.433 -7.098 -29.635 1.00 74.38 169 THR A CA 1
ATOM 1355 C C . THR A 1 169 ? 28.375 -5.637 -30.046 1.00 74.38 169 THR A C 1
ATOM 1357 O O . THR A 1 169 ? 29.198 -5.188 -30.847 1.00 74.38 169 THR A O 1
ATOM 1360 N N . VAL A 1 170 ? 27.464 -4.866 -29.454 1.00 77.88 170 VAL A N 1
ATOM 1361 C CA . VAL A 1 170 ? 27.370 -3.415 -29.671 1.00 77.88 170 VAL A CA 1
ATOM 1362 C C . VAL A 1 170 ? 28.068 -2.680 -28.532 1.00 77.88 170 VAL A C 1
ATOM 1364 O O . VAL A 1 170 ? 27.638 -2.766 -27.388 1.00 77.88 170 VAL A O 1
ATOM 1367 N N . ASN A 1 171 ? 29.124 -1.922 -28.832 1.00 82.50 171 ASN A N 1
ATOM 1368 C CA . ASN A 1 171 ? 29.775 -1.067 -27.839 1.00 82.50 171 ASN A CA 1
ATOM 1369 C C . ASN A 1 171 ? 28.970 0.232 -27.627 1.00 82.50 171 ASN A C 1
ATOM 1371 O O . ASN A 1 171 ? 28.789 1.002 -28.575 1.00 82.50 171 ASN A O 1
ATOM 1375 N N . LEU A 1 172 ? 28.519 0.496 -26.393 1.00 81.00 172 LEU A N 1
ATOM 1376 C CA . LEU A 1 172 ? 27.683 1.670 -26.082 1.00 81.00 172 LEU A CA 1
ATOM 1377 C C . LEU A 1 172 ? 28.365 3.013 -26.360 1.00 81.00 172 LEU A C 1
ATOM 1379 O O . LEU A 1 172 ? 27.706 3.945 -26.820 1.00 81.00 172 LEU A O 1
ATOM 1383 N N . ASP A 1 173 ? 29.666 3.134 -26.099 1.00 78.38 173 ASP A N 1
ATOM 1384 C CA . ASP A 1 173 ? 30.387 4.390 -26.311 1.00 78.38 173 ASP A CA 1
ATOM 1385 C C . ASP A 1 173 ? 30.570 4.700 -27.791 1.00 78.38 173 ASP A C 1
ATOM 1387 O O . ASP A 1 173 ? 30.445 5.853 -28.206 1.00 78.38 173 ASP A O 1
ATOM 1391 N N . VAL A 1 174 ? 30.829 3.670 -28.596 1.00 80.75 174 VAL A N 1
ATOM 1392 C CA . VAL A 1 174 ? 30.865 3.786 -30.057 1.00 80.75 174 VAL A CA 1
ATOM 1393 C C . VAL A 1 174 ? 29.480 4.153 -30.584 1.00 80.75 174 VAL A C 1
ATOM 1395 O O . VAL A 1 174 ? 29.360 5.152 -31.288 1.00 80.75 174 VAL A O 1
ATOM 1398 N N . PHE A 1 175 ? 28.432 3.439 -30.159 1.00 86.06 175 PHE A N 1
ATOM 1399 C CA . PHE A 1 175 ? 27.052 3.716 -30.566 1.00 86.06 175 PHE A CA 1
ATOM 1400 C C . PHE A 1 175 ? 26.645 5.168 -30.264 1.00 86.06 175 PHE A C 1
ATOM 1402 O O . PHE A 1 175 ? 26.152 5.882 -31.135 1.00 86.06 175 PHE A O 1
ATOM 1409 N N . ARG A 1 176 ? 26.938 5.648 -29.053 1.00 84.69 176 ARG A N 1
ATOM 1410 C CA . ARG A 1 176 ? 26.656 7.026 -28.636 1.00 84.69 176 ARG A CA 1
ATOM 1411 C C . ARG A 1 176 ? 27.374 8.079 -29.484 1.00 84.69 176 ARG A C 1
ATOM 1413 O O . ARG A 1 176 ? 26.815 9.153 -29.707 1.00 84.69 176 ARG A O 1
ATOM 1420 N N . ARG A 1 177 ? 28.618 7.815 -29.901 1.00 83.94 177 ARG A N 1
ATOM 1421 C CA . ARG A 1 177 ? 29.430 8.762 -30.686 1.00 83.94 177 ARG A CA 1
ATOM 1422 C C . ARG A 1 177 ? 29.046 8.780 -32.158 1.00 83.94 177 ARG A C 1
ATOM 1424 O O . ARG A 1 177 ? 28.963 9.861 -32.732 1.00 83.94 177 ARG A O 1
ATOM 1431 N N . GLU A 1 178 ? 28.845 7.609 -32.750 1.00 85.69 178 GLU A N 1
ATOM 1432 C CA . GLU A 1 178 ? 28.594 7.470 -34.186 1.00 85.69 178 GLU A CA 1
ATOM 1433 C C . GLU A 1 178 ? 27.144 7.814 -34.543 1.00 85.69 178 GLU A C 1
ATOM 1435 O O . GLU A 1 178 ? 26.902 8.463 -35.554 1.00 85.69 178 GLU A O 1
ATOM 1440 N N . GLU A 1 179 ? 26.179 7.455 -33.691 1.00 89.25 179 GLU A N 1
ATOM 1441 C CA . GLU A 1 179 ? 24.748 7.507 -34.018 1.00 89.25 179 GLU A CA 1
ATOM 1442 C C . GLU A 1 179 ? 23.938 8.160 -32.894 1.00 89.25 179 GLU A C 1
ATOM 1444 O O . GLU A 1 179 ? 22.975 7.608 -32.358 1.00 89.25 179 GLU A O 1
ATOM 1449 N N . LYS A 1 180 ? 24.338 9.385 -32.528 1.00 91.06 180 LYS A N 1
ATOM 1450 C CA . LYS A 1 180 ? 23.813 10.121 -31.366 1.00 91.06 180 LYS A CA 1
ATOM 1451 C C . LYS A 1 180 ? 22.280 10.174 -31.296 1.00 91.06 180 LYS A C 1
ATOM 1453 O O . LYS A 1 180 ? 21.717 9.942 -30.232 1.00 91.06 180 LYS A O 1
ATOM 1458 N N . LYS A 1 181 ? 21.598 10.475 -32.408 1.00 92.75 181 LYS A N 1
ATOM 1459 C CA . LYS A 1 181 ? 20.124 10.584 -32.431 1.00 92.75 181 LYS A CA 1
ATOM 1460 C C . LYS A 1 181 ? 19.459 9.245 -32.114 1.00 92.75 181 LYS A C 1
ATOM 1462 O O . LYS A 1 181 ? 18.548 9.173 -31.300 1.00 92.75 181 LYS A O 1
ATOM 1467 N N . THR A 1 182 ? 19.942 8.170 -32.723 1.00 93.50 182 THR A N 1
ATOM 1468 C CA . THR A 1 182 ? 19.461 6.807 -32.476 1.00 93.50 182 THR A CA 1
ATOM 1469 C C . THR A 1 182 ? 19.761 6.369 -31.042 1.00 93.50 182 THR A C 1
ATOM 1471 O O . THR A 1 182 ? 18.919 5.748 -30.393 1.00 93.50 182 THR A O 1
ATOM 1474 N N . PHE A 1 183 ? 20.923 6.755 -30.508 1.00 92.31 183 PHE A N 1
ATOM 1475 C CA . PHE A 1 183 ? 21.272 6.521 -29.111 1.00 92.31 183 PHE A CA 1
ATOM 1476 C C . PHE A 1 183 ? 20.300 7.212 -28.142 1.00 92.31 183 PHE A C 1
ATOM 1478 O O . PHE A 1 183 ? 19.927 6.606 -27.144 1.00 92.31 183 PHE A O 1
ATOM 1485 N N . GLU A 1 184 ? 19.839 8.434 -28.429 1.00 94.31 184 GLU A N 1
ATOM 1486 C CA . GLU A 1 184 ? 18.814 9.109 -27.613 1.00 94.31 184 GLU A CA 1
ATOM 1487 C C . GLU A 1 184 ? 17.508 8.295 -27.577 1.00 94.31 184 GLU A C 1
ATOM 1489 O O . GLU A 1 184 ? 16.927 8.106 -26.510 1.00 94.31 184 GLU A O 1
ATOM 1494 N N . HIS A 1 185 ? 17.087 7.706 -28.704 1.00 96.62 185 HIS A N 1
ATOM 1495 C CA . HIS A 1 185 ? 15.939 6.793 -28.718 1.00 96.62 185 HIS A CA 1
ATOM 1496 C C . HIS A 1 185 ? 16.169 5.531 -27.874 1.00 96.62 185 HIS A C 1
ATOM 1498 O O . HIS A 1 185 ? 15.275 5.120 -27.137 1.00 96.62 185 HIS A O 1
ATOM 1504 N N . PHE A 1 186 ? 17.360 4.937 -27.940 1.00 95.19 186 PHE A N 1
ATOM 1505 C CA . PHE A 1 186 ? 17.727 3.797 -27.097 1.00 95.19 186 PHE A CA 1
ATOM 1506 C C . PHE A 1 186 ? 17.763 4.160 -25.604 1.00 95.19 186 PHE A C 1
ATOM 1508 O O . PHE A 1 186 ? 17.290 3.390 -24.767 1.00 95.19 186 PHE A O 1
ATOM 1515 N N . ALA A 1 187 ? 18.286 5.339 -25.264 1.00 93.94 187 ALA A N 1
ATOM 1516 C CA . ALA A 1 187 ? 18.347 5.827 -23.893 1.00 93.94 187 ALA A CA 1
ATOM 1517 C C . ALA A 1 187 ? 16.945 5.959 -23.281 1.00 93.94 187 ALA A C 1
ATOM 1519 O O . ALA A 1 187 ? 16.748 5.530 -22.148 1.00 93.94 187 ALA A O 1
ATOM 1520 N N . GLU A 1 188 ? 15.956 6.448 -24.036 1.00 97.62 188 GLU A N 1
ATOM 1521 C CA . GLU A 1 188 ? 14.556 6.514 -23.583 1.00 97.62 188 GLU A CA 1
ATOM 1522 C C . GLU A 1 188 ? 13.969 5.133 -23.254 1.00 97.62 188 GLU A C 1
ATOM 1524 O O . GLU A 1 188 ? 13.267 4.967 -22.251 1.00 97.62 188 GLU A O 1
ATOM 1529 N N . VAL A 1 189 ? 14.303 4.109 -24.047 1.00 97.38 189 VAL A N 1
ATOM 1530 C CA . VAL A 1 189 ? 13.913 2.722 -23.749 1.00 97.38 189 VAL A CA 1
ATOM 1531 C C . VAL A 1 189 ? 14.598 2.247 -22.465 1.00 97.38 189 VAL A C 1
ATOM 1533 O O . VAL A 1 189 ? 13.934 1.735 -21.569 1.00 97.38 189 VAL A O 1
ATOM 1536 N N . CYS A 1 190 ? 15.904 2.475 -22.314 1.00 95.75 190 CYS A N 1
ATOM 1537 C CA . CYS A 1 190 ? 16.637 2.129 -21.094 1.00 95.75 190 CYS A CA 1
ATOM 1538 C C . CYS A 1 190 ? 16.080 2.833 -19.847 1.00 95.75 190 CYS A C 1
ATOM 1540 O O . CYS A 1 190 ? 15.952 2.212 -18.791 1.00 95.75 190 CYS A O 1
ATOM 1542 N N . HIS A 1 191 ? 15.708 4.109 -19.959 1.00 96.56 191 HIS A N 1
ATOM 1543 C CA . HIS A 1 191 ? 15.076 4.856 -18.876 1.00 96.56 191 HIS A CA 1
ATOM 1544 C C . HIS A 1 191 ? 13.737 4.240 -18.474 1.00 96.56 191 HIS A C 1
ATOM 1546 O O . HIS A 1 191 ? 13.522 4.018 -17.287 1.00 96.56 191 HIS A O 1
ATOM 1552 N N . PHE A 1 192 ? 12.890 3.855 -19.435 1.00 97.69 192 PHE A N 1
ATOM 1553 C CA . PHE A 1 192 ? 11.654 3.130 -19.131 1.00 97.69 192 PHE A CA 1
ATOM 1554 C C . PHE A 1 192 ? 11.917 1.835 -18.343 1.00 97.69 192 PHE A C 1
ATOM 1556 O O . PHE A 1 192 ? 11.269 1.586 -17.328 1.00 97.69 192 PHE A O 1
ATOM 1563 N N . PHE A 1 193 ? 12.897 1.030 -18.764 1.00 97.44 193 PHE A N 1
ATOM 1564 C CA . PHE A 1 193 ? 13.252 -0.216 -18.074 1.00 97.44 193 PHE A CA 1
ATOM 1565 C C . PHE A 1 193 ? 13.765 0.051 -16.655 1.00 97.44 193 PHE A C 1
ATOM 1567 O O . PHE A 1 193 ? 13.367 -0.640 -15.721 1.00 97.44 193 PHE A O 1
ATOM 1574 N N . SER A 1 194 ? 14.607 1.074 -16.488 1.00 96.94 194 SER A N 1
ATOM 1575 C CA . SER A 1 194 ? 15.110 1.515 -15.184 1.00 96.94 194 SER A CA 1
ATOM 1576 C C . SER A 1 194 ? 13.987 1.968 -14.250 1.00 96.94 194 SER A C 1
ATOM 1578 O O . SER A 1 194 ? 13.985 1.594 -13.076 1.00 96.94 194 SER A O 1
ATOM 1580 N N . ASP A 1 195 ? 13.039 2.758 -14.755 1.00 97.44 195 ASP A N 1
ATOM 1581 C CA . ASP A 1 195 ? 11.895 3.248 -13.983 1.00 97.44 195 ASP A CA 1
ATOM 1582 C C . ASP A 1 195 ? 11.037 2.076 -13.499 1.00 97.44 195 ASP A C 1
ATOM 1584 O O . ASP A 1 195 ? 10.783 1.939 -12.304 1.00 97.44 195 ASP A O 1
ATOM 1588 N N . VAL A 1 196 ? 10.664 1.175 -14.409 1.00 97.12 196 VAL A N 1
ATOM 1589 C CA . VAL A 1 196 ? 9.870 -0.018 -14.089 1.00 97.12 196 VAL A CA 1
ATOM 1590 C C . VAL A 1 196 ? 10.592 -0.930 -13.100 1.00 97.12 196 VAL A C 1
ATOM 1592 O O . VAL A 1 196 ? 9.979 -1.423 -12.158 1.00 97.12 196 VAL A O 1
ATOM 1595 N N . ASN A 1 197 ? 11.897 -1.137 -13.272 1.00 96.94 197 ASN A N 1
ATOM 1596 C CA . ASN A 1 197 ? 12.680 -1.973 -12.368 1.00 96.94 197 ASN A CA 1
ATOM 1597 C C . ASN A 1 197 ? 12.711 -1.401 -10.952 1.00 96.94 197 ASN A C 1
ATOM 1599 O O . ASN A 1 197 ? 12.547 -2.139 -9.986 1.00 96.94 197 ASN A O 1
ATOM 1603 N N . LYS A 1 198 ? 12.860 -0.076 -10.827 1.00 96.75 198 LYS A N 1
ATOM 1604 C CA . LYS A 1 198 ? 12.772 0.603 -9.534 1.00 96.75 198 LYS A CA 1
ATOM 1605 C C . LYS A 1 198 ? 11.383 0.433 -8.913 1.00 96.75 198 LYS A C 1
ATOM 1607 O O . LYS A 1 198 ? 11.293 0.116 -7.734 1.00 96.75 198 LYS A O 1
ATOM 1612 N N . LEU A 1 199 ? 10.320 0.613 -9.698 1.00 97.44 199 LEU A N 1
ATOM 1613 C CA . LEU A 1 199 ? 8.944 0.458 -9.220 1.00 97.44 199 LEU A CA 1
ATOM 1614 C C . LEU A 1 199 ? 8.645 -0.973 -8.745 1.00 97.44 199 LEU A C 1
ATOM 1616 O O . LEU A 1 199 ? 7.922 -1.147 -7.768 1.00 97.44 199 LEU A O 1
ATOM 1620 N N . LEU A 1 200 ? 9.204 -1.989 -9.405 1.00 96.44 200 LEU A N 1
ATOM 1621 C CA . LEU A 1 200 ? 9.099 -3.383 -8.967 1.00 96.44 200 LEU A CA 1
ATOM 1622 C C . LEU A 1 200 ? 9.933 -3.642 -7.708 1.00 96.44 200 LEU A C 1
ATOM 1624 O O . LEU A 1 200 ? 9.428 -4.228 -6.758 1.00 96.44 200 LEU A O 1
ATOM 1628 N N . ASP A 1 201 ? 11.177 -3.162 -7.660 1.00 95.88 201 ASP A N 1
ATOM 1629 C CA . ASP A 1 201 ? 12.053 -3.323 -6.491 1.00 95.88 201 ASP A CA 1
ATOM 1630 C C . ASP A 1 201 ? 11.469 -2.675 -5.223 1.00 95.88 201 ASP A C 1
ATOM 1632 O O . ASP A 1 201 ? 11.651 -3.198 -4.126 1.00 95.88 201 ASP A O 1
ATOM 1636 N N . GLU A 1 202 ? 10.751 -1.559 -5.372 1.00 96.50 202 GLU A N 1
ATOM 1637 C CA . GLU A 1 202 ? 10.068 -0.852 -4.281 1.00 96.50 202 GLU A CA 1
ATOM 1638 C C . GLU A 1 202 ? 8.633 -1.361 -4.027 1.00 96.50 202 GLU A C 1
ATOM 1640 O O . GLU A 1 202 ? 7.928 -0.802 -3.190 1.00 96.50 202 GLU A O 1
ATOM 1645 N N . ASP A 1 203 ? 8.193 -2.419 -4.722 1.00 95.94 203 ASP A N 1
ATOM 1646 C CA . ASP A 1 203 ? 6.846 -3.006 -4.618 1.00 95.94 203 ASP A CA 1
ATOM 1647 C C . ASP A 1 203 ? 5.709 -1.977 -4.827 1.00 95.94 203 ASP A C 1
ATOM 1649 O O . ASP A 1 203 ? 4.650 -2.031 -4.201 1.00 95.94 203 ASP A O 1
ATOM 1653 N N . LEU A 1 204 ? 5.921 -1.022 -5.739 1.00 96.69 204 LEU A N 1
ATOM 1654 C CA . LEU A 1 204 ? 4.981 0.059 -6.064 1.00 96.69 204 LEU A CA 1
ATOM 1655 C C . LEU A 1 204 ? 4.017 -0.290 -7.208 1.00 96.69 204 LEU A C 1
ATOM 1657 O O . LEU A 1 204 ? 3.026 0.410 -7.407 1.00 96.69 204 LEU A O 1
ATOM 1661 N N . ILE A 1 205 ? 4.279 -1.366 -7.954 1.00 97.19 205 ILE A N 1
ATOM 1662 C CA . ILE A 1 205 ? 3.411 -1.856 -9.035 1.00 97.19 205 ILE A CA 1
ATOM 1663 C C . ILE A 1 205 ? 3.069 -3.341 -8.858 1.00 97.19 205 ILE A C 1
ATOM 1665 O O . ILE A 1 205 ? 3.741 -4.080 -8.137 1.00 97.19 205 ILE A O 1
ATOM 1669 N N . ASP A 1 206 ? 1.997 -3.791 -9.510 1.00 97.19 206 ASP A N 1
ATOM 1670 C CA . ASP A 1 206 ? 1.528 -5.176 -9.436 1.00 97.19 206 ASP A CA 1
ATOM 1671 C C . ASP A 1 206 ? 2.441 -6.072 -10.291 1.00 97.19 206 ASP A C 1
ATOM 1673 O O . ASP A 1 206 ? 2.388 -6.055 -11.522 1.00 97.19 206 ASP A O 1
ATOM 1677 N N . HIS A 1 207 ? 3.288 -6.862 -9.625 1.00 94.62 207 HIS A N 1
ATOM 1678 C CA . HIS A 1 207 ? 4.275 -7.735 -10.266 1.00 94.62 207 HIS A CA 1
ATOM 1679 C C . HIS A 1 207 ? 3.647 -8.739 -11.240 1.00 94.62 207 HIS A C 1
ATOM 1681 O O . HIS A 1 207 ? 4.171 -8.962 -12.333 1.00 94.62 207 HIS A O 1
ATOM 1687 N N . GLN A 1 208 ? 2.537 -9.368 -10.851 1.00 93.56 208 GLN A N 1
ATOM 1688 C CA . GLN A 1 208 ? 1.903 -10.403 -11.665 1.00 93.56 208 GLN A CA 1
ATOM 1689 C C . GLN A 1 208 ? 1.240 -9.786 -12.894 1.00 93.56 208 GLN A C 1
ATOM 1691 O O . GLN A 1 208 ? 1.362 -10.309 -14.007 1.00 93.56 208 GLN A O 1
ATOM 1696 N N . LEU A 1 209 ? 0.555 -8.659 -12.703 1.00 95.50 209 LEU A N 1
ATOM 1697 C CA . LEU A 1 209 ? -0.055 -7.918 -13.794 1.00 95.50 209 LEU A CA 1
ATOM 1698 C C . LEU A 1 209 ? 1.012 -7.397 -14.762 1.00 95.50 209 LEU A C 1
ATOM 1700 O O . LEU A 1 209 ? 0.867 -7.578 -15.969 1.00 95.50 209 LEU A O 1
ATOM 1704 N N . PHE A 1 210 ? 2.114 -6.845 -14.249 1.00 95.75 210 PHE A N 1
ATOM 1705 C CA . PHE A 1 210 ? 3.242 -6.401 -15.062 1.00 95.75 210 PHE A CA 1
ATOM 1706 C C . PHE A 1 210 ? 3.810 -7.548 -15.911 1.00 95.75 210 PHE A C 1
ATOM 1708 O O . PHE A 1 210 ? 3.882 -7.445 -17.135 1.00 95.75 210 PHE A O 1
ATOM 1715 N N . GLN A 1 211 ? 4.131 -8.691 -15.299 1.00 92.25 211 GLN A N 1
ATOM 1716 C CA . GLN A 1 211 ? 4.608 -9.860 -16.045 1.00 92.25 211 GLN A CA 1
ATOM 1717 C C . GLN A 1 211 ? 3.609 -10.327 -17.109 1.00 92.25 211 GLN A C 1
ATOM 1719 O O . GLN A 1 211 ? 4.023 -10.821 -18.150 1.00 92.25 211 GLN A O 1
ATOM 1724 N N . THR A 1 212 ? 2.307 -10.203 -16.861 1.00 91.81 212 THR A N 1
ATOM 1725 C CA . THR A 1 212 ? 1.276 -10.633 -17.815 1.00 91.81 212 THR A CA 1
ATOM 1726 C C . THR A 1 212 ? 1.190 -9.687 -19.011 1.00 91.81 212 THR A C 1
ATOM 1728 O O . THR A 1 212 ? 1.108 -10.142 -20.146 1.00 91.81 212 THR A O 1
ATOM 1731 N N . LEU A 1 213 ? 1.229 -8.376 -18.771 1.00 93.62 213 LEU A N 1
ATOM 1732 C CA . LEU A 1 213 ? 1.028 -7.363 -19.810 1.00 93.62 213 LEU A CA 1
ATOM 1733 C C . LEU A 1 213 ? 2.287 -7.095 -20.642 1.00 93.62 213 LEU A C 1
ATOM 1735 O O . LEU A 1 213 ? 2.188 -6.766 -21.821 1.00 93.62 213 LEU A O 1
ATOM 1739 N N . PHE A 1 214 ? 3.471 -7.210 -20.036 1.00 94.44 214 PHE A N 1
ATOM 1740 C CA . PHE A 1 214 ? 4.712 -6.748 -20.657 1.00 94.44 214 PHE A CA 1
ATOM 1741 C C . PHE A 1 214 ? 5.584 -7.857 -21.227 1.00 94.44 214 PHE A C 1
ATOM 1743 O O . PHE A 1 214 ? 6.407 -7.550 -22.091 1.00 94.44 214 PHE A O 1
ATOM 1750 N N . ARG A 1 215 ? 5.414 -9.114 -20.790 1.00 87.62 215 ARG A N 1
ATOM 1751 C CA . ARG A 1 215 ? 6.292 -10.247 -21.139 1.00 87.62 215 ARG A CA 1
ATOM 1752 C C . ARG A 1 215 ? 6.672 -10.273 -22.615 1.00 87.62 215 ARG A C 1
ATOM 1754 O O . ARG A 1 215 ? 7.851 -10.156 -22.918 1.00 87.62 215 ARG A O 1
ATOM 1761 N N . ASP A 1 216 ? 5.704 -10.327 -23.519 1.00 88.62 216 ASP A N 1
ATOM 1762 C CA . ASP A 1 216 ? 5.988 -10.539 -24.946 1.00 88.62 216 ASP A CA 1
ATOM 1763 C C . ASP A 1 216 ? 6.673 -9.340 -25.616 1.00 88.62 216 ASP A C 1
ATOM 1765 O O . ASP A 1 216 ? 7.357 -9.478 -26.626 1.00 88.62 216 ASP A O 1
ATOM 1769 N N . SER A 1 217 ? 6.518 -8.152 -25.036 1.00 90.94 217 SER A N 1
ATOM 1770 C CA . SER A 1 217 ? 7.051 -6.910 -25.596 1.00 90.94 217 SER A CA 1
ATOM 1771 C C . SER A 1 217 ? 8.389 -6.488 -24.990 1.00 90.94 217 SER A C 1
ATOM 1773 O O . SER A 1 217 ? 9.209 -5.898 -25.687 1.00 90.94 217 SER A O 1
ATOM 1775 N N . VAL A 1 218 ? 8.617 -6.784 -23.709 1.00 91.94 218 VAL A N 1
ATOM 1776 C CA . VAL A 1 218 ? 9.821 -6.418 -22.950 1.00 91.94 218 VAL A CA 1
ATOM 1777 C C . VAL A 1 218 ? 10.875 -7.513 -23.051 1.00 91.94 218 VAL A C 1
ATOM 1779 O O . VAL A 1 218 ? 12.054 -7.206 -23.189 1.00 91.94 218 VAL A O 1
ATOM 1782 N N . TYR A 1 219 ? 10.474 -8.787 -23.048 1.00 87.88 219 TYR A N 1
ATOM 1783 C CA . TYR A 1 219 ? 11.420 -9.899 -23.027 1.00 87.88 219 TYR A CA 1
ATOM 1784 C C . TYR A 1 219 ? 12.415 -9.921 -24.206 1.00 87.88 219 TYR A C 1
ATOM 1786 O O . TYR A 1 219 ? 13.606 -10.126 -23.960 1.00 87.88 219 TYR A O 1
ATOM 1794 N N . PRO A 1 220 ? 12.012 -9.644 -25.466 1.00 90.06 220 PRO A N 1
ATOM 1795 C CA . PRO A 1 220 ? 12.950 -9.600 -26.592 1.00 90.06 220 PRO A CA 1
ATOM 1796 C C . PRO A 1 220 ? 14.095 -8.590 -26.407 1.00 90.06 220 PRO A C 1
ATOM 1798 O O . PRO A 1 220 ? 15.199 -8.814 -26.901 1.00 90.06 220 PRO A O 1
ATOM 1801 N N . TRP A 1 221 ? 13.867 -7.512 -25.649 1.00 92.31 221 TRP A N 1
ATOM 1802 C CA . TRP A 1 221 ? 14.902 -6.524 -25.345 1.00 92.31 221 TRP A CA 1
ATOM 1803 C C . TRP A 1 221 ? 15.986 -7.068 -24.426 1.00 92.31 221 TRP A C 1
ATOM 1805 O O . TRP A 1 221 ? 17.132 -6.669 -24.576 1.00 92.31 221 TRP A O 1
ATOM 1815 N N . PHE A 1 222 ? 15.681 -8.003 -23.519 1.00 89.38 222 PHE A N 1
ATOM 1816 C CA . PHE A 1 222 ? 16.718 -8.593 -22.668 1.00 89.38 222 PHE A CA 1
ATOM 1817 C C . PHE A 1 222 ? 17.760 -9.355 -23.481 1.00 89.38 222 PHE A C 1
ATOM 1819 O O . PHE A 1 222 ? 18.940 -9.286 -23.151 1.00 89.38 222 PHE A O 1
ATOM 1826 N N . ARG A 1 223 ? 17.345 -10.011 -24.574 1.00 83.19 223 ARG A N 1
ATOM 1827 C CA . ARG A 1 223 ? 18.281 -10.665 -25.498 1.00 83.19 223 ARG A CA 1
ATOM 1828 C C . ARG A 1 223 ? 19.174 -9.649 -26.200 1.00 83.19 223 ARG A C 1
ATOM 1830 O O . ARG A 1 223 ? 20.383 -9.821 -26.196 1.00 83.19 223 ARG A O 1
ATOM 1837 N N . LEU A 1 224 ? 18.598 -8.559 -26.716 1.00 84.94 224 LEU A N 1
ATOM 1838 C CA . LEU A 1 224 ? 19.398 -7.470 -27.288 1.00 84.94 224 LEU A CA 1
ATOM 1839 C C . LEU A 1 224 ? 20.361 -6.874 -26.260 1.00 84.94 224 LEU A C 1
ATOM 1841 O O . LEU A 1 224 ? 21.509 -6.598 -26.579 1.00 84.94 224 LEU A O 1
ATOM 1845 N N . PHE A 1 225 ? 19.907 -6.687 -25.022 1.00 87.56 225 PHE A N 1
ATOM 1846 C CA . PHE A 1 225 ? 20.699 -6.089 -23.956 1.00 87.56 225 PHE A CA 1
ATOM 1847 C C . PHE A 1 225 ? 21.881 -6.951 -23.514 1.00 87.56 225 PHE A C 1
ATOM 1849 O O . PHE A 1 225 ? 22.874 -6.383 -23.063 1.00 87.56 225 PHE A O 1
ATOM 1856 N N . GLU A 1 226 ? 21.798 -8.277 -23.655 1.00 84.38 226 GLU A N 1
ATOM 1857 C CA . GLU A 1 226 ? 22.926 -9.195 -23.435 1.00 84.38 226 GLU A CA 1
ATOM 1858 C C . GLU A 1 226 ? 24.053 -9.007 -24.448 1.00 84.38 226 GLU A C 1
ATOM 1860 O O 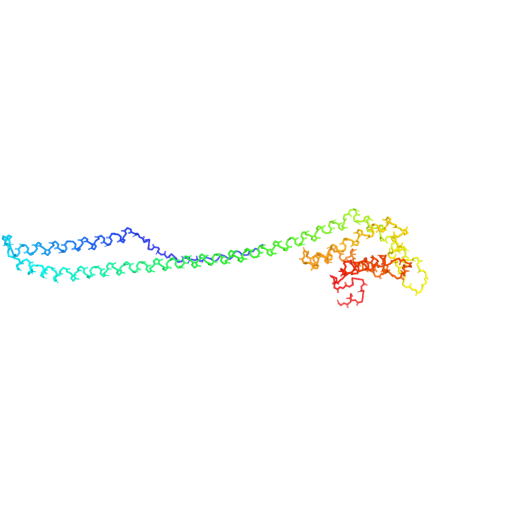. GLU A 1 226 ? 25.215 -9.224 -24.115 1.00 84.38 226 GLU A O 1
ATOM 1865 N N . ASP A 1 227 ? 23.713 -8.584 -25.664 1.00 82.50 227 ASP A N 1
ATOM 1866 C CA . ASP A 1 227 ? 24.673 -8.361 -26.748 1.00 82.50 227 ASP A CA 1
ATOM 1867 C C . ASP A 1 227 ? 25.275 -6.948 -26.714 1.00 82.50 227 ASP A C 1
ATOM 1869 O O . ASP A 1 227 ? 26.114 -6.585 -27.542 1.00 82.50 227 ASP A O 1
ATOM 1873 N N . ILE A 1 228 ? 24.866 -6.121 -25.750 1.00 81.62 228 ILE A N 1
ATOM 1874 C CA . ILE A 1 228 ? 25.396 -4.776 -25.565 1.00 81.62 228 ILE A CA 1
ATOM 1875 C C . ILE A 1 228 ? 26.586 -4.831 -24.614 1.00 81.62 228 ILE A C 1
ATOM 1877 O O . ILE A 1 228 ? 26.480 -5.194 -23.444 1.00 81.62 228 ILE A O 1
ATOM 1881 N N . ASN A 1 229 ? 27.730 -4.399 -25.124 1.00 75.81 229 ASN A N 1
ATOM 1882 C CA . ASN A 1 229 ? 28.967 -4.315 -24.385 1.00 75.81 229 ASN A CA 1
ATOM 1883 C C . ASN A 1 229 ? 29.174 -2.898 -23.845 1.00 75.81 229 ASN A C 1
ATOM 1885 O O . ASN A 1 229 ? 29.212 -1.916 -24.597 1.00 75.81 229 ASN A O 1
ATOM 1889 N N . VAL A 1 230 ? 29.338 -2.798 -22.528 1.00 66.44 230 VAL A N 1
ATOM 1890 C CA . VAL A 1 230 ? 29.666 -1.544 -21.857 1.00 66.44 230 VAL A CA 1
ATOM 1891 C C . VAL A 1 230 ? 31.128 -1.586 -21.418 1.00 66.44 230 VAL A C 1
ATOM 1893 O O . VAL A 1 230 ? 31.471 -2.221 -20.417 1.00 66.44 230 VAL A O 1
ATOM 1896 N N . GLY A 1 231 ? 31.987 -0.888 -22.165 1.00 58.34 231 GLY A N 1
ATOM 1897 C CA . GLY A 1 231 ? 33.334 -0.537 -21.705 1.00 58.34 231 GLY A CA 1
ATOM 1898 C C . GLY A 1 231 ? 34.507 -1.435 -22.120 1.00 58.34 231 GLY A C 1
ATOM 1899 O O . GLY A 1 231 ? 35.566 -1.304 -21.519 1.00 58.34 231 GLY A O 1
ATOM 1900 N N . ASP A 1 232 ? 34.397 -2.292 -23.139 1.00 53.31 232 ASP A N 1
ATOM 1901 C CA . ASP A 1 232 ? 35.549 -3.123 -23.562 1.00 53.31 232 ASP A CA 1
ATOM 1902 C C . ASP A 1 232 ? 36.588 -2.411 -24.445 1.00 53.31 232 ASP A C 1
ATOM 1904 O O . ASP A 1 232 ? 37.627 -2.986 -24.766 1.00 53.31 232 ASP A O 1
ATOM 1908 N N . VAL A 1 233 ? 36.357 -1.154 -24.832 1.00 51.72 233 VAL A N 1
ATOM 1909 C CA . VAL A 1 233 ? 37.413 -0.344 -25.450 1.00 51.72 233 VAL A CA 1
ATOM 1910 C C . VAL A 1 233 ? 38.031 0.482 -24.331 1.00 51.72 233 VAL A C 1
ATOM 1912 O O . VAL A 1 233 ? 37.359 1.392 -23.847 1.00 51.72 233 VAL A O 1
ATOM 1915 N N . PRO A 1 234 ? 39.284 0.220 -23.912 1.00 48.66 234 PRO A N 1
ATOM 1916 C CA . PRO A 1 234 ? 39.966 1.123 -23.011 1.00 48.66 234 PRO A CA 1
ATOM 1917 C C . PRO A 1 234 ? 40.078 2.452 -23.743 1.00 48.66 234 PRO A C 1
ATOM 1919 O O . PRO A 1 234 ? 40.887 2.610 -24.660 1.00 48.66 234 PRO A O 1
ATOM 1922 N N . SER A 1 235 ? 39.257 3.421 -23.347 1.00 52.81 235 SER A N 1
ATOM 1923 C CA . SER A 1 235 ? 39.510 4.807 -23.679 1.00 52.81 235 SER A CA 1
ATOM 1924 C C . SER A 1 235 ? 40.950 5.080 -23.248 1.00 52.81 235 SER A C 1
ATOM 1926 O O . SER A 1 235 ? 41.275 5.065 -22.055 1.00 52.81 235 SER A O 1
ATOM 1928 N N . ALA A 1 236 ? 41.834 5.356 -24.209 1.00 53.69 236 ALA A N 1
ATOM 1929 C CA . ALA A 1 236 ? 43.156 5.945 -23.974 1.00 53.69 236 ALA A CA 1
ATOM 1930 C C . ALA A 1 236 ? 43.033 7.391 -23.429 1.00 53.69 236 ALA A C 1
ATOM 1932 O O . ALA A 1 236 ? 43.858 8.255 -23.704 1.00 53.69 236 ALA A O 1
ATOM 1933 N N . GLY A 1 237 ? 41.941 7.669 -22.713 1.00 59.31 237 GLY A N 1
ATOM 1934 C CA . GLY A 1 237 ? 41.500 8.953 -22.219 1.00 59.31 237 GLY A CA 1
ATOM 1935 C C . GLY A 1 237 ? 41.727 9.098 -20.719 1.00 59.31 237 GLY A C 1
ATOM 1936 O O . GLY A 1 237 ? 42.045 8.150 -19.997 1.00 59.31 237 GLY A O 1
ATOM 1937 N N . GLN A 1 238 ? 41.576 10.343 -20.282 1.00 65.38 238 GLN A N 1
ATOM 1938 C CA . GLN A 1 238 ? 41.847 10.833 -18.935 1.00 65.38 238 GLN A CA 1
ATOM 1939 C C . GLN A 1 238 ? 41.014 10.097 -17.857 1.00 65.38 238 GLN A C 1
ATOM 1941 O O . GLN A 1 238 ? 39.917 9.622 -18.157 1.00 65.38 238 GLN A O 1
ATOM 1946 N N . PRO A 1 239 ? 41.475 10.043 -16.588 1.00 72.19 239 PRO A N 1
ATOM 1947 C CA . PRO A 1 239 ? 40.811 9.322 -15.490 1.00 72.19 239 PRO A CA 1
ATOM 1948 C C . PRO A 1 239 ? 39.308 9.610 -15.332 1.00 72.19 239 PRO A C 1
ATOM 1950 O O . PRO A 1 239 ? 38.530 8.692 -15.089 1.00 72.19 239 PRO A O 1
ATOM 1953 N N . ALA A 1 240 ? 38.887 10.860 -15.551 1.00 71.25 240 ALA A N 1
ATOM 1954 C CA . ALA A 1 240 ? 37.488 11.280 -15.456 1.00 71.25 240 ALA A CA 1
ATOM 1955 C C . ALA A 1 240 ? 36.560 10.578 -16.467 1.00 71.25 240 ALA A C 1
ATOM 1957 O O . ALA A 1 240 ? 35.380 10.365 -16.194 1.00 71.25 240 ALA A O 1
ATOM 1958 N N . GLN A 1 241 ? 37.082 10.199 -17.636 1.00 71.31 241 GLN A N 1
ATOM 1959 C CA . GLN A 1 241 ? 36.297 9.514 -18.658 1.00 71.31 241 GLN A CA 1
ATOM 1960 C C . GLN A 1 241 ? 36.056 8.043 -18.298 1.00 71.31 241 GLN A C 1
ATOM 1962 O O . GLN A 1 241 ? 34.945 7.553 -18.482 1.00 71.31 241 GLN A O 1
ATOM 1967 N N . ARG A 1 242 ? 37.044 7.381 -17.681 1.00 71.44 242 ARG A N 1
ATOM 1968 C CA . ARG A 1 242 ? 36.894 6.010 -17.168 1.00 71.44 242 ARG A CA 1
ATOM 1969 C C . ARG A 1 242 ? 35.866 5.934 -16.042 1.00 71.44 242 ARG A C 1
ATOM 1971 O O . ARG A 1 242 ? 35.005 5.065 -16.059 1.00 71.44 242 ARG A O 1
ATOM 1978 N N . GLU A 1 243 ? 35.904 6.882 -15.106 1.00 78.44 243 GLU A N 1
ATOM 1979 C CA . GLU A 1 243 ? 34.924 6.949 -14.014 1.00 78.44 243 GLU A CA 1
ATOM 1980 C C . GLU A 1 243 ? 33.492 7.137 -14.545 1.00 78.44 243 GLU A C 1
ATOM 1982 O O . GLU A 1 243 ? 32.543 6.515 -14.065 1.00 78.44 243 GLU A O 1
ATOM 1987 N N . TYR A 1 244 ? 33.318 7.971 -15.572 1.00 78.00 244 TYR A N 1
ATOM 1988 C CA . TYR A 1 244 ? 32.026 8.134 -16.230 1.00 78.00 244 TYR A CA 1
ATOM 1989 C C . TYR A 1 244 ? 31.550 6.834 -16.904 1.00 78.00 244 TYR A C 1
ATOM 1991 O O . TYR A 1 244 ? 30.401 6.437 -16.705 1.00 78.00 244 TYR A O 1
ATOM 1999 N N . GLU A 1 245 ? 32.415 6.166 -17.670 1.00 75.31 245 GLU A N 1
ATOM 2000 C CA . GLU A 1 245 ? 32.107 4.905 -18.364 1.00 75.31 245 GLU A CA 1
ATOM 2001 C C . GLU A 1 245 ? 31.715 3.799 -17.366 1.00 75.31 245 GLU A C 1
ATOM 2003 O O . GLU A 1 245 ? 30.691 3.133 -17.544 1.00 75.31 245 GLU A O 1
ATOM 2008 N N . GLU A 1 246 ? 32.435 3.675 -16.246 1.00 80.44 246 GLU A N 1
ATOM 2009 C CA . GLU A 1 246 ? 32.095 2.748 -15.159 1.00 80.44 246 GLU A CA 1
ATOM 2010 C C . GLU A 1 246 ? 30.742 3.062 -14.510 1.00 80.44 246 GLU A C 1
ATOM 2012 O O . GLU A 1 246 ? 29.964 2.152 -14.202 1.00 80.44 246 GLU A O 1
ATOM 2017 N N . ARG A 1 247 ? 30.419 4.346 -14.312 1.00 84.00 247 ARG A N 1
ATOM 2018 C CA . ARG A 1 247 ? 29.112 4.758 -13.778 1.00 84.00 247 ARG A CA 1
ATOM 2019 C C . ARG A 1 247 ? 27.974 4.385 -14.722 1.00 84.00 247 ARG A C 1
ATOM 2021 O O . ARG A 1 247 ? 26.941 3.907 -14.250 1.00 84.00 247 ARG A O 1
ATOM 2028 N N . VAL A 1 248 ? 28.153 4.582 -16.028 1.00 82.19 248 VAL A N 1
ATOM 2029 C CA . VAL A 1 248 ? 27.155 4.211 -17.045 1.00 82.19 248 VAL A CA 1
ATOM 2030 C C . VAL A 1 248 ? 26.978 2.697 -17.094 1.00 82.19 248 VAL A C 1
ATOM 2032 O O . VAL A 1 248 ? 25.842 2.227 -17.044 1.00 82.19 248 VAL A O 1
ATOM 2035 N N . LYS A 1 249 ? 28.079 1.937 -17.093 1.00 83.31 249 LYS A N 1
ATOM 2036 C CA . LYS A 1 249 ? 28.059 0.472 -17.005 1.00 83.31 249 LYS A CA 1
ATOM 2037 C C . LYS A 1 249 ? 27.274 -0.012 -15.799 1.00 83.31 249 LYS A C 1
ATOM 2039 O O . LYS A 1 249 ? 26.314 -0.766 -15.945 1.00 83.31 249 LYS A O 1
ATOM 2044 N N . ARG A 1 250 ? 27.619 0.494 -14.615 1.00 87.62 250 ARG A N 1
ATOM 2045 C CA . ARG A 1 250 ? 26.939 0.127 -13.374 1.00 87.62 250 ARG A CA 1
ATOM 2046 C C . ARG A 1 250 ? 25.455 0.468 -13.430 1.00 87.62 250 ARG A C 1
ATOM 2048 O O . ARG A 1 250 ? 24.636 -0.344 -13.008 1.00 87.62 250 ARG A O 1
ATOM 2055 N N . TRP A 1 251 ? 25.090 1.651 -13.923 1.00 91.12 251 TRP A N 1
ATOM 2056 C CA . TRP A 1 251 ? 23.684 2.030 -14.058 1.00 91.12 251 TRP A CA 1
ATOM 2057 C C . TRP A 1 251 ? 22.937 1.081 -15.000 1.00 91.12 251 TRP A C 1
ATOM 2059 O O . TRP A 1 251 ? 21.892 0.558 -14.623 1.00 91.12 251 TRP A O 1
ATOM 2069 N N . TYR A 1 252 ? 23.495 0.793 -16.173 1.00 89.00 252 TYR A N 1
ATOM 2070 C CA . TYR A 1 252 ? 22.881 -0.106 -17.144 1.00 89.00 252 TYR A CA 1
ATOM 2071 C C . TYR A 1 252 ? 22.676 -1.514 -16.566 1.00 89.00 252 TYR A C 1
ATOM 2073 O O . TYR A 1 252 ? 21.559 -2.026 -16.559 1.00 89.00 252 TYR A O 1
ATOM 2081 N N . GLU A 1 253 ? 23.714 -2.113 -15.983 1.00 88.19 253 GLU A N 1
ATOM 2082 C CA . GLU A 1 253 ? 23.638 -3.460 -15.409 1.00 88.19 253 GLU A CA 1
ATOM 2083 C C . GLU A 1 253 ? 22.656 -3.532 -14.231 1.00 88.19 253 GLU A C 1
ATOM 2085 O O . GLU A 1 253 ? 21.819 -4.433 -14.159 1.00 88.19 253 GLU A O 1
ATOM 2090 N N . THR A 1 254 ? 22.725 -2.566 -13.310 1.00 90.88 254 THR A N 1
ATOM 2091 C CA . THR A 1 254 ? 21.964 -2.624 -12.051 1.00 90.88 254 THR A CA 1
ATOM 2092 C C . THR A 1 254 ? 20.549 -2.080 -12.156 1.00 90.88 254 THR A C 1
ATOM 2094 O O . THR A 1 254 ? 19.708 -2.489 -11.357 1.00 90.88 254 THR A O 1
ATOM 2097 N N . LYS A 1 255 ? 20.264 -1.179 -13.102 1.00 92.38 255 LYS A N 1
ATOM 2098 C CA . LYS A 1 255 ? 18.953 -0.529 -13.239 1.00 92.38 255 LYS A CA 1
ATOM 2099 C C . LYS A 1 255 ? 18.195 -0.968 -14.480 1.00 92.38 255 LYS A C 1
ATOM 2101 O O . LYS A 1 255 ? 16.995 -1.178 -14.373 1.00 92.38 255 LYS A O 1
ATOM 2106 N N . VAL A 1 256 ? 18.859 -1.154 -15.616 1.00 93.06 256 VAL A N 1
ATOM 2107 C CA . VAL A 1 256 ? 18.188 -1.518 -16.874 1.00 93.06 256 VAL A CA 1
ATOM 2108 C C . VAL A 1 256 ? 18.123 -3.033 -17.018 1.00 93.06 256 VAL A C 1
ATOM 2110 O O . VAL A 1 256 ? 17.044 -3.623 -17.040 1.00 93.06 256 VAL A O 1
ATOM 2113 N N . PHE A 1 257 ? 19.286 -3.678 -17.072 1.00 89.81 257 PHE A N 1
ATOM 2114 C CA . PHE A 1 257 ? 19.387 -5.096 -17.388 1.00 89.81 257 PHE A CA 1
ATOM 2115 C C . PHE A 1 257 ? 18.875 -5.991 -16.258 1.00 89.81 257 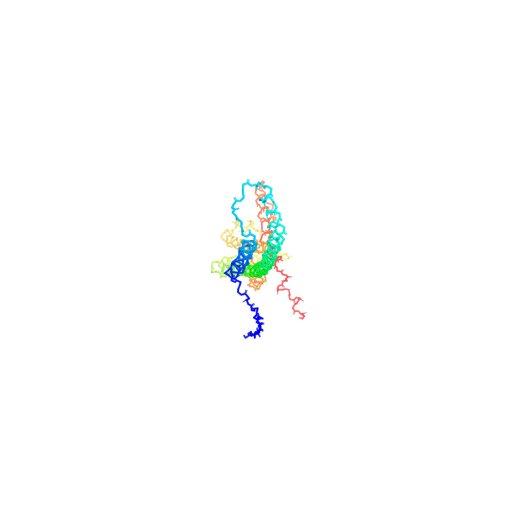PHE A C 1
ATOM 2117 O O . PHE A 1 257 ? 18.246 -7.019 -16.515 1.00 89.81 257 PHE A O 1
ATOM 2124 N N . SER A 1 258 ? 19.076 -5.585 -15.000 1.00 91.94 258 SER A N 1
ATOM 2125 C CA . SER A 1 258 ? 18.607 -6.354 -13.844 1.00 91.94 258 SER A CA 1
ATOM 2126 C C . SER A 1 258 ? 17.082 -6.499 -13.775 1.00 91.94 258 SER A C 1
ATOM 2128 O O . SER A 1 258 ? 16.625 -7.402 -13.080 1.00 91.94 258 SER A O 1
ATOM 2130 N N . LEU A 1 259 ? 16.296 -5.719 -14.539 1.00 93.19 259 LEU A N 1
ATOM 2131 C CA . LEU A 1 259 ? 14.842 -5.895 -14.666 1.00 93.19 259 LEU A CA 1
ATOM 2132 C C . LEU A 1 259 ? 14.465 -7.338 -15.032 1.00 93.19 259 LEU A C 1
ATOM 2134 O O . LEU A 1 259 ? 13.434 -7.837 -14.584 1.00 93.19 259 LEU A O 1
ATOM 2138 N N . LYS A 1 260 ? 15.316 -8.046 -15.788 1.00 92.00 260 LYS A N 1
ATOM 2139 C CA . LYS A 1 260 ? 15.081 -9.443 -16.175 1.00 92.00 260 LYS A CA 1
ATOM 2140 C C . LYS A 1 260 ? 14.867 -10.386 -14.986 1.00 92.00 260 LYS A C 1
ATOM 2142 O O . LYS A 1 260 ? 14.173 -11.385 -15.135 1.00 92.00 260 LYS A O 1
ATOM 2147 N N . LYS A 1 261 ? 15.401 -10.057 -13.797 1.00 91.75 261 LYS A N 1
ATOM 2148 C CA . LYS A 1 261 ? 15.211 -10.838 -12.556 1.00 91.75 261 LYS A CA 1
ATOM 2149 C C . LYS A 1 261 ? 13.736 -10.976 -12.169 1.00 91.75 261 LYS A C 1
ATOM 2151 O O . LYS A 1 261 ? 13.355 -11.935 -11.507 1.00 91.75 261 LYS A O 1
ATOM 2156 N N . HIS A 1 262 ? 12.912 -10.025 -12.607 1.00 90.69 262 HIS A N 1
ATOM 2157 C CA . HIS A 1 262 ? 11.476 -10.002 -12.369 1.00 90.69 262 HIS A CA 1
ATOM 2158 C C . HIS A 1 262 ? 10.695 -10.895 -13.336 1.00 90.69 262 HIS A C 1
ATOM 2160 O O . HIS A 1 262 ? 9.476 -10.950 -13.241 1.00 90.69 262 HIS A O 1
ATOM 2166 N N . PHE A 1 263 ? 11.352 -11.628 -14.239 1.00 85.12 263 PHE A N 1
ATOM 2167 C CA . PHE A 1 263 ? 10.727 -12.599 -15.135 1.00 85.12 263 PHE A CA 1
ATOM 2168 C C . PHE A 1 263 ? 11.241 -14.007 -14.797 1.00 85.12 263 PHE A C 1
ATOM 2170 O O . PHE A 1 263 ? 12.437 -14.269 -14.837 1.00 85.12 263 PHE A O 1
ATOM 2177 N N . LYS A 1 264 ? 10.333 -14.923 -14.424 1.00 69.31 264 LYS A N 1
ATOM 2178 C CA . LYS A 1 264 ? 10.700 -16.255 -13.898 1.00 69.31 264 LYS A CA 1
ATOM 2179 C C . LYS A 1 264 ? 11.201 -17.255 -14.955 1.00 69.31 264 LYS A C 1
ATOM 2181 O O . LYS A 1 264 ? 11.864 -18.212 -14.575 1.00 69.31 264 LYS A O 1
ATOM 2186 N N . VAL A 1 265 ? 10.845 -17.091 -16.234 1.00 61.94 265 VAL A N 1
ATOM 2187 C CA . VAL A 1 265 ? 11.112 -18.066 -17.314 1.00 61.94 265 VAL A CA 1
ATOM 2188 C C . VAL A 1 265 ? 11.293 -17.330 -18.644 1.00 61.94 265 VAL A C 1
ATOM 2190 O O . VAL A 1 265 ? 10.535 -16.395 -18.916 1.00 61.94 265 VAL A O 1
ATOM 2193 N N . ASP A 1 266 ? 12.255 -17.769 -19.464 1.00 59.75 266 ASP A N 1
ATOM 2194 C CA . ASP A 1 266 ? 12.396 -17.337 -20.860 1.00 59.75 266 ASP A CA 1
ATOM 2195 C C . ASP A 1 266 ? 11.205 -17.862 -21.694 1.00 59.75 266 ASP A C 1
ATOM 2197 O O . ASP A 1 266 ? 11.086 -19.074 -21.871 1.00 59.75 266 ASP A O 1
ATOM 2201 N N . PRO A 1 267 ? 10.314 -17.008 -22.232 1.00 54.44 267 PRO A N 1
ATOM 2202 C CA . PRO A 1 267 ? 9.192 -17.448 -23.066 1.00 54.44 267 PRO A CA 1
ATOM 2203 C C . PRO A 1 267 ? 9.624 -18.091 -24.396 1.00 54.44 267 PRO A C 1
ATOM 2205 O O . PRO A 1 267 ? 8.831 -18.777 -25.033 1.00 54.44 267 PRO A O 1
ATOM 2208 N N . LEU A 1 268 ? 10.859 -17.847 -24.834 1.00 53.53 268 LEU A N 1
ATOM 2209 C CA . LEU A 1 268 ? 11.473 -18.380 -26.049 1.00 53.53 268 LEU A CA 1
ATOM 2210 C C . LEU A 1 268 ? 12.355 -19.612 -25.760 1.00 53.53 268 LEU A C 1
ATOM 2212 O O . LEU A 1 268 ? 12.981 -20.136 -26.684 1.00 53.53 268 LEU A O 1
ATOM 2216 N N . ASP A 1 269 ? 12.412 -20.091 -24.512 1.00 55.16 269 ASP A N 1
ATOM 2217 C CA . ASP A 1 269 ? 12.957 -21.410 -24.191 1.00 55.16 269 ASP A CA 1
ATOM 2218 C C . ASP A 1 269 ? 11.911 -22.494 -24.504 1.00 55.16 269 ASP A C 1
ATOM 2220 O O . ASP A 1 269 ? 11.115 -22.931 -23.670 1.00 55.16 269 ASP A O 1
ATOM 2224 N N . LEU A 1 270 ? 11.917 -22.933 -25.766 1.00 48.75 270 LEU A N 1
ATOM 2225 C CA . LEU A 1 270 ? 11.064 -24.011 -26.276 1.00 48.75 270 LEU A CA 1
ATOM 2226 C C . LEU A 1 270 ? 11.362 -25.382 -25.636 1.00 48.75 270 LEU A C 1
ATOM 2228 O O . LEU A 1 270 ? 10.657 -26.351 -25.923 1.00 48.75 270 LEU A O 1
ATOM 2232 N N . SER A 1 271 ? 12.387 -25.501 -24.780 1.00 49.62 271 SER A N 1
ATOM 2233 C CA . SER A 1 271 ? 12.692 -26.758 -24.087 1.00 49.62 271 SER A CA 1
ATOM 2234 C C . SER A 1 271 ? 11.700 -27.085 -22.965 1.00 49.62 271 SER A C 1
ATOM 2236 O O . SER A 1 271 ? 11.560 -28.254 -22.611 1.00 49.62 271 SER A O 1
ATOM 2238 N N . GLN A 1 272 ? 10.957 -26.092 -22.455 1.00 50.16 272 GLN A N 1
ATOM 2239 C CA . GLN A 1 272 ? 10.016 -26.272 -21.339 1.00 50.16 272 GLN A CA 1
ATOM 2240 C C . GLN A 1 272 ? 8.532 -26.249 -21.734 1.00 50.16 272 GLN A C 1
ATOM 2242 O O . GLN A 1 272 ? 7.667 -26.446 -20.889 1.00 50.16 272 GLN A O 1
ATOM 2247 N N . THR A 1 273 ? 8.200 -26.077 -23.017 1.00 41.41 273 THR A N 1
ATOM 2248 C CA . THR A 1 273 ? 6.805 -26.124 -23.510 1.00 41.41 273 THR A CA 1
ATOM 2249 C C . THR A 1 273 ? 6.282 -27.550 -23.752 1.00 41.41 273 THR A C 1
ATOM 2251 O O . THR A 1 273 ? 5.211 -27.728 -24.328 1.00 41.41 273 THR A O 1
ATOM 2254 N N . ARG A 1 274 ? 7.012 -28.580 -23.302 1.00 39.12 274 ARG A N 1
ATOM 2255 C CA . ARG A 1 274 ? 6.554 -29.978 -23.273 1.00 39.12 274 ARG A CA 1
ATOM 2256 C C . ARG A 1 274 ? 6.415 -30.477 -21.835 1.00 39.12 274 ARG A C 1
ATOM 2258 O O . ARG A 1 274 ? 7.301 -31.169 -21.349 1.00 39.12 274 ARG A O 1
ATOM 2265 N N . THR A 1 275 ? 5.282 -30.184 -21.209 1.00 36.28 275 THR A N 1
ATOM 2266 C CA . THR A 1 275 ? 4.670 -31.013 -20.155 1.00 36.28 275 THR A CA 1
ATOM 2267 C C . THR A 1 275 ? 3.176 -30.778 -20.152 1.00 36.28 275 THR A C 1
ATOM 2269 O O . THR A 1 275 ? 2.795 -29.587 -20.170 1.00 36.28 275 THR A O 1
#

Secondary structure (DSSP, 8-state):
--------------------HHHHHHHHHHHHHHHHHHHHHHHHHHHHHS-------HHHHHHHHHHHHHHHHHHHHHHHHHHHHHHHHHHHHHHHHHHHHHHHHHHHHHHHHHHHHHHHHHHHHHHHHHHHHHHHHHHHSHHHHHHHHHHHHHHHHHHHT--SSS---EEHHHHHHH-HHHHHHHHHHHHHHHHHHHHHHTT-S-HHHHHHHHHHHHHHHHHHHHTEESS-S---S-HHHHHHHHHHHHHIIIIIGGGGGG--S-TT-TTSS--

Radius of gyration: 47.12 Å; chains: 1; bounding box: 95×54×126 Å

pLDDT: mean 81.73, std 17.16, range [34.44, 98.06]

Foldseek 3Di:
DDDPPPPPPPPPPPVPPVPPPVVLVVVVVVLVVVLVVVLVVVVVVCCVVPVDPDDPDVVVVVVVCCVSCVPSVVVVVVSVVVNVVVVVVVVVVVVVVVVVVVVVVVVVVVVVVVVVVVVVVVVLQVQQAVVLVVLLCVCPDPLLVVLCVLLVVVLVVQQVVDPDDDRAAAELVCCCVVPVVNNVSVVVVQVSQLVVLVCVVVVSHDLVSNCVSCVVPCLVVLVSLVRYDQDPDPPPDDPVVVVVSVVVVCCSVVRRNCSCVSHDDRPPPPVPPPD